Protein AF-A0A8T4UFX1-F1 (afdb_monomer_lite)

pLDDT: mean 74.27, std 24.92, range [28.83, 98.31]

Radius of gyration: 26.61 Å; chains: 1; bounding box: 73×37×103 Å

Structure (mmCIF, N/CA/C/O backbone):
data_AF-A0A8T4UFX1-F1
#
_entry.id   AF-A0A8T4UFX1-F1
#
loop_
_atom_site.group_PDB
_atom_site.id
_atom_site.type_symbol
_atom_site.label_atom_id
_atom_site.label_alt_id
_atom_site.label_comp_id
_atom_site.label_asym_id
_atom_site.label_entity_id
_atom_site.label_seq_id
_atom_site.pdbx_PDB_ins_code
_atom_site.Cartn_x
_atom_site.Cartn_y
_atom_site.Cartn_z
_atom_site.occupancy
_atom_site.B_iso_or_equiv
_atom_site.auth_seq_id
_atom_site.auth_comp_id
_atom_site.auth_asym_id
_atom_site.auth_atom_id
_atom_site.pdbx_PDB_model_num
ATOM 1 N N . MET A 1 1 ? -5.869 4.532 -73.710 1.00 35.03 1 MET A N 1
ATOM 2 C CA . MET A 1 1 ? -5.449 3.182 -73.303 1.00 35.03 1 MET A CA 1
ATOM 3 C C . MET A 1 1 ? -4.676 3.376 -72.022 1.00 35.03 1 MET A C 1
ATOM 5 O O . MET A 1 1 ? -3.733 4.151 -72.075 1.00 35.03 1 MET A O 1
ATOM 9 N N . GLU A 1 2 ? -4.980 2.861 -70.848 1.00 35.78 2 GLU A N 1
ATOM 10 C CA . GLU A 1 2 ? -5.934 1.935 -70.196 1.00 35.78 2 GLU A CA 1
ATOM 11 C C . GLU A 1 2 ? -5.493 2.073 -68.708 1.00 35.78 2 GLU A C 1
ATOM 13 O O . GLU A 1 2 ? -4.336 2.413 -68.459 1.00 35.78 2 GLU A O 1
ATOM 18 N N . ASP A 1 3 ? -6.218 1.837 -67.630 1.00 36.66 3 ASP A N 1
ATOM 19 C CA . ASP A 1 3 ? -7.617 1.648 -67.280 1.00 36.66 3 ASP A CA 1
ATOM 20 C C . ASP A 1 3 ? -7.651 1.752 -65.738 1.00 36.66 3 ASP A C 1
ATOM 22 O O . ASP A 1 3 ? -6.622 1.664 -65.058 1.00 36.66 3 ASP A O 1
ATOM 26 N N . ASP A 1 4 ? -8.853 1.945 -65.210 1.00 41.62 4 ASP A N 1
ATOM 27 C CA . ASP A 1 4 ? -9.254 1.831 -63.810 1.00 41.62 4 ASP A CA 1
ATOM 28 C C . ASP A 1 4 ? -8.794 0.537 -63.101 1.00 41.62 4 ASP A C 1
ATOM 30 O O . ASP A 1 4 ? -8.635 -0.513 -63.721 1.00 41.62 4 ASP A O 1
ATOM 34 N N . HIS A 1 5 ? -8.676 0.577 -61.765 1.00 37.50 5 HIS A N 1
ATOM 35 C CA . HIS A 1 5 ? -9.628 -0.101 -60.863 1.00 37.50 5 HIS A CA 1
ATOM 36 C C . HIS A 1 5 ? -9.163 -0.153 -59.395 1.00 37.50 5 HIS A C 1
ATOM 38 O O . HIS A 1 5 ? -8.081 -0.630 -59.053 1.00 37.50 5 HIS A O 1
ATOM 44 N N . GLU A 1 6 ? -10.081 0.254 -58.514 1.00 40.59 6 GLU A N 1
ATOM 45 C CA . GLU A 1 6 ? -10.192 -0.186 -57.122 1.00 40.59 6 GLU A CA 1
ATOM 46 C C . GLU A 1 6 ? -10.020 -1.705 -56.973 1.00 40.59 6 GLU A C 1
ATOM 48 O O . GLU A 1 6 ? -10.532 -2.473 -57.791 1.00 40.59 6 GLU A O 1
ATOM 53 N N . LYS A 1 7 ? -9.475 -2.151 -55.832 1.00 38.91 7 LYS A N 1
ATOM 54 C CA . LYS A 1 7 ? -10.051 -3.307 -55.130 1.00 38.91 7 LYS A CA 1
ATOM 55 C C . LYS A 1 7 ? -9.683 -3.360 -53.651 1.00 38.91 7 LYS A C 1
ATOM 57 O O . LYS A 1 7 ? -8.540 -3.571 -53.258 1.00 38.91 7 LYS A O 1
ATOM 62 N N . HIS A 1 8 ? -10.736 -3.224 -52.853 1.00 36.28 8 HIS A N 1
ATOM 63 C CA . HIS A 1 8 ? -10.890 -3.809 -51.532 1.00 36.28 8 HIS A CA 1
ATOM 64 C C . HIS A 1 8 ? -10.426 -5.271 -51.474 1.00 36.28 8 HIS A C 1
ATOM 66 O O . HIS A 1 8 ? -10.745 -6.072 -52.349 1.00 36.28 8 HIS A O 1
ATOM 72 N N . GLY A 1 9 ? -9.815 -5.638 -50.353 1.00 30.45 9 GLY A N 1
ATOM 73 C CA . GLY A 1 9 ? -9.776 -7.011 -49.864 1.00 30.45 9 GLY A CA 1
ATOM 74 C C . GLY A 1 9 ? -9.080 -7.056 -48.507 1.00 30.45 9 GLY A C 1
ATOM 75 O O . GLY A 1 9 ? -8.120 -6.338 -48.276 1.00 30.45 9 GLY A O 1
ATOM 76 N N . GLU A 1 10 ? -9.460 -7.850 -47.525 1.00 31.64 10 GLU A N 1
ATOM 77 C CA . GLU A 1 10 ? -10.710 -8.506 -47.178 1.00 31.64 10 GLU A CA 1
ATOM 78 C C . GLU A 1 10 ? -10.457 -9.001 -45.746 1.00 31.64 10 GLU A C 1
ATOM 80 O O . GLU A 1 10 ? -9.336 -9.366 -45.377 1.00 31.64 10 GLU A O 1
ATOM 85 N N . ARG A 1 11 ? -11.480 -8.965 -44.897 1.00 36.38 11 ARG A N 1
ATOM 86 C CA . ARG A 1 11 ? -11.382 -9.369 -43.494 1.00 36.38 11 ARG A CA 1
ATOM 87 C C . ARG A 1 11 ? -11.043 -10.856 -43.401 1.00 36.38 11 ARG A C 1
ATOM 89 O O . ARG A 1 11 ? -11.911 -11.690 -43.636 1.00 36.38 11 ARG A O 1
ATOM 96 N N . ARG A 1 12 ? -9.849 -11.203 -42.920 1.00 33.66 12 ARG A N 1
ATOM 97 C CA . ARG A 1 12 ? -9.632 -12.531 -42.330 1.00 33.66 12 ARG A CA 1
ATOM 98 C C . ARG A 1 12 ? -10.068 -12.499 -40.870 1.00 33.66 12 ARG A C 1
ATOM 100 O O . ARG A 1 12 ? -9.318 -12.122 -39.978 1.00 33.66 12 ARG A O 1
ATOM 107 N N . ARG A 1 13 ? -11.333 -12.867 -40.649 1.00 32.06 13 ARG A N 1
ATOM 108 C CA . ARG A 1 13 ? -11.838 -13.297 -39.342 1.00 32.06 13 ARG A CA 1
ATOM 109 C C . ARG A 1 13 ? -11.174 -14.631 -39.013 1.00 32.06 13 ARG A C 1
ATOM 111 O O . ARG A 1 13 ? -11.414 -15.604 -39.719 1.00 32.06 13 ARG A O 1
ATOM 118 N N . ILE A 1 14 ? -10.366 -14.669 -37.961 1.00 34.88 14 ILE A N 1
ATOM 119 C CA . ILE A 1 14 ? -9.957 -15.923 -37.325 1.00 34.88 14 ILE A CA 1
ATOM 120 C C . ILE A 1 14 ? -11.098 -16.300 -36.366 1.00 34.88 14 ILE A C 1
ATOM 122 O O . ILE A 1 14 ? -11.420 -15.497 -35.486 1.00 34.88 14 ILE A O 1
ATOM 126 N N . PRO A 1 15 ? -11.786 -17.439 -36.561 1.00 30.00 15 PRO A N 1
ATOM 127 C CA . PRO A 1 15 ? -12.836 -17.884 -35.664 1.00 30.00 15 PRO A CA 1
ATOM 128 C C . PRO A 1 15 ? -12.247 -18.779 -34.572 1.00 30.00 15 PRO A C 1
ATOM 130 O O . PRO A 1 15 ? -11.512 -19.717 -34.864 1.00 30.00 15 PRO A O 1
ATOM 133 N N . GLY A 1 16 ? -12.653 -18.526 -33.331 1.00 34.91 16 GLY A N 1
ATOM 134 C CA . GLY A 1 16 ? -12.471 -19.468 -32.235 1.00 34.91 16 GLY A CA 1
ATOM 135 C C . GLY A 1 16 ? -11.337 -19.105 -31.294 1.00 34.91 16 GLY A C 1
ATOM 136 O O . GLY A 1 16 ? -10.261 -19.668 -31.373 1.00 34.91 16 GLY A O 1
ATOM 137 N N . GLU A 1 17 ? -11.640 -18.247 -30.330 1.00 30.89 17 GLU A N 1
ATOM 138 C CA . GLU A 1 17 ? -11.288 -18.546 -28.948 1.00 30.89 17 GLU A CA 1
ATOM 139 C C . GLU A 1 17 ? -12.378 -17.940 -28.073 1.00 30.89 17 GLU A C 1
ATOM 141 O O . GLU A 1 17 ? -12.716 -16.755 -28.163 1.00 30.89 17 GLU A O 1
ATOM 146 N N . ALA A 1 18 ? -13.043 -18.820 -27.331 1.00 31.92 18 ALA A N 1
ATOM 147 C CA . ALA A 1 18 ? -14.101 -18.467 -26.416 1.00 31.92 18 ALA A CA 1
ATOM 148 C C . ALA A 1 18 ? -13.558 -17.407 -25.457 1.00 31.92 18 ALA A C 1
ATOM 150 O O . ALA A 1 18 ? -12.649 -17.672 -24.675 1.00 31.92 18 ALA A O 1
ATOM 151 N N . ARG A 1 19 ? -14.115 -16.193 -25.530 1.00 31.28 19 ARG A N 1
ATOM 152 C CA . ARG A 1 19 ? -13.905 -15.170 -24.510 1.00 31.28 19 ARG A CA 1
ATOM 153 C C . ARG A 1 19 ? -14.444 -15.733 -23.203 1.00 31.28 19 ARG A C 1
ATOM 155 O O . ARG A 1 19 ? -15.637 -15.621 -22.925 1.00 31.28 19 ARG A O 1
ATOM 162 N N . ALA A 1 20 ? -13.564 -16.336 -22.410 1.00 30.89 20 ALA A N 1
ATOM 163 C CA . ALA A 1 20 ? -13.756 -16.408 -20.981 1.00 30.89 20 ALA A CA 1
ATOM 164 C C . ALA A 1 20 ? -14.002 -14.964 -20.539 1.00 30.89 20 ALA A C 1
ATOM 166 O O . ALA A 1 20 ? -13.132 -14.100 -20.665 1.00 30.89 20 ALA A O 1
ATOM 167 N N . ALA A 1 21 ? -15.235 -14.677 -20.133 1.00 28.83 21 ALA A N 1
ATOM 168 C CA . ALA A 1 21 ? -15.590 -13.424 -19.501 1.00 28.83 21 ALA A CA 1
ATOM 169 C C . ALA A 1 21 ? -14.918 -13.407 -18.123 1.00 28.83 21 ALA A C 1
ATOM 171 O O . ALA A 1 21 ? -15.564 -13.616 -17.100 1.00 28.83 21 ALA A O 1
ATOM 172 N N . SER A 1 22 ? -13.597 -13.215 -18.110 1.00 33.53 22 SER A N 1
ATOM 173 C CA . SER A 1 22 ? -12.888 -12.811 -16.911 1.00 33.53 22 SER A CA 1
ATOM 174 C C . SER A 1 22 ? -13.441 -11.437 -16.571 1.00 33.53 22 SER A C 1
ATOM 176 O O . SER A 1 22 ? -13.345 -10.502 -17.375 1.00 33.53 22 SER A O 1
ATOM 178 N N . ARG A 1 23 ? -14.145 -11.348 -15.441 1.00 32.03 23 ARG A N 1
ATOM 179 C CA . ARG A 1 23 ? -14.575 -10.077 -14.865 1.00 32.03 23 ARG A CA 1
ATOM 180 C C . ARG A 1 23 ? -13.294 -9.301 -14.577 1.00 32.03 23 ARG A C 1
ATOM 182 O O . ARG A 1 23 ? -12.670 -9.513 -13.550 1.00 32.03 23 ARG A O 1
ATOM 189 N N . ARG A 1 24 ? -12.871 -8.480 -15.540 1.00 34.69 24 ARG A N 1
ATOM 190 C CA . ARG A 1 24 ? -11.736 -7.570 -15.409 1.00 34.69 24 ARG A CA 1
ATOM 191 C C . ARG A 1 24 ? -12.054 -6.632 -14.253 1.00 34.69 24 ARG A C 1
ATOM 193 O O . ARG A 1 24 ? -12.901 -5.754 -14.401 1.00 34.69 24 ARG A O 1
ATOM 200 N N . VAL A 1 25 ? -11.425 -6.870 -13.112 1.00 40.25 25 VAL A N 1
ATOM 201 C CA . VAL A 1 25 ? -11.280 -5.853 -12.078 1.00 40.25 25 VAL A CA 1
ATOM 202 C C . VAL A 1 25 ? -10.273 -4.867 -12.659 1.00 40.25 25 VAL A C 1
ATOM 204 O O . VAL A 1 25 ? -9.137 -5.228 -12.951 1.00 40.25 25 VAL A O 1
ATOM 207 N N . ASP A 1 26 ? -10.742 -3.670 -12.997 1.00 42.41 26 ASP A N 1
ATOM 208 C CA . ASP A 1 26 ? -9.897 -2.614 -13.547 1.00 42.41 26 ASP A CA 1
ATOM 209 C C . ASP A 1 26 ? -9.044 -2.072 -12.395 1.00 42.41 26 ASP A C 1
ATOM 211 O O . ASP A 1 26 ? -9.604 -1.549 -11.432 1.00 42.41 26 ASP A O 1
ATOM 215 N N . ALA A 1 27 ? -7.713 -2.189 -12.473 1.00 41.03 27 ALA A N 1
ATOM 216 C CA . ALA A 1 27 ? -6.798 -1.676 -11.449 1.00 41.03 27 ALA A CA 1
ATOM 217 C C . ALA A 1 27 ? -7.026 -0.172 -11.167 1.00 41.03 27 ALA A C 1
ATOM 219 O O . ALA A 1 27 ? -6.760 0.338 -10.078 1.00 41.03 27 ALA A O 1
ATOM 220 N N . ARG A 1 28 ? -7.613 0.546 -12.134 1.00 42.78 28 ARG A N 1
ATOM 221 C CA . ARG A 1 28 ? -8.007 1.955 -12.014 1.00 42.78 28 ARG A CA 1
ATOM 222 C C . ARG A 1 28 ? -9.194 2.187 -11.077 1.00 42.78 28 ARG A C 1
ATOM 224 O O . ARG A 1 28 ? -9.425 3.339 -10.707 1.00 42.78 28 ARG A O 1
ATOM 231 N N . GLN A 1 29 ? -9.959 1.155 -10.707 1.00 44.25 29 GLN A N 1
ATOM 232 C CA . GLN A 1 29 ? -10.998 1.264 -9.675 1.00 44.25 29 GLN A CA 1
ATOM 233 C C . GLN A 1 29 ? -10.378 1.499 -8.296 1.00 44.25 29 GLN A C 1
ATOM 235 O O . GLN A 1 29 ? -10.833 2.412 -7.615 1.00 44.25 29 GLN A O 1
ATOM 240 N N . PHE A 1 30 ? -9.263 0.834 -7.977 1.00 43.12 30 PHE A N 1
ATOM 241 C CA . PHE A 1 30 ? -8.525 1.051 -6.723 1.00 43.12 30 PHE A CA 1
ATOM 242 C C . PHE A 1 30 ? -7.918 2.466 -6.618 1.00 43.12 30 PHE A C 1
ATOM 244 O O . PHE A 1 30 ? -7.655 2.980 -5.537 1.00 43.12 30 PHE A O 1
ATOM 251 N N . SER A 1 31 ? -7.723 3.148 -7.756 1.00 41.69 31 SER A N 1
ATOM 252 C CA . SER A 1 31 ? -7.257 4.545 -7.816 1.00 41.69 31 SER A CA 1
ATOM 253 C C . SER A 1 31 ? -8.403 5.573 -7.758 1.00 41.69 31 SER A C 1
ATOM 255 O O . SER A 1 31 ? -8.168 6.767 -7.558 1.00 41.69 31 SER A O 1
ATOM 257 N N . ARG A 1 32 ? -9.664 5.147 -7.911 1.00 39.75 32 ARG A N 1
ATOM 258 C CA . ARG A 1 32 ? -10.837 6.031 -7.899 1.00 39.75 32 ARG A CA 1
ATOM 259 C C . ARG A 1 32 ? -11.655 5.818 -6.639 1.00 39.75 32 ARG A C 1
ATOM 261 O O . ARG A 1 32 ? -12.760 5.285 -6.680 1.00 39.75 32 ARG A O 1
ATOM 268 N N . ALA A 1 33 ? -11.151 6.353 -5.536 1.00 40.00 33 ALA A N 1
ATOM 269 C CA . ALA A 1 33 ? -11.972 6.545 -4.355 1.00 40.00 33 ALA A CA 1
ATOM 270 C C . ALA A 1 33 ? -13.289 7.274 -4.725 1.00 40.00 33 ALA A C 1
ATOM 272 O O . ALA A 1 33 ? -13.249 8.327 -5.378 1.00 40.00 33 ALA A O 1
ATOM 273 N N . PRO A 1 34 ? -14.461 6.737 -4.349 1.00 37.88 34 PRO A N 1
ATOM 274 C CA . PRO A 1 34 ? -15.740 7.321 -4.720 1.00 37.88 34 PRO A CA 1
ATOM 275 C C . PRO A 1 34 ? -15.935 8.680 -4.036 1.00 37.88 34 PRO A C 1
ATOM 277 O O . PRO A 1 34 ? -16.062 8.781 -2.815 1.00 37.88 34 PRO A O 1
ATOM 280 N N . THR A 1 35 ? -16.025 9.745 -4.831 1.00 39.28 35 THR A N 1
ATOM 281 C CA . THR A 1 35 ? -16.444 11.072 -4.371 1.00 39.28 35 THR A CA 1
ATOM 282 C C . THR A 1 35 ? -17.933 11.050 -4.032 1.00 39.28 35 THR A C 1
ATOM 284 O O . THR A 1 35 ? -18.801 11.209 -4.888 1.00 39.28 35 THR A O 1
ATOM 287 N N . TYR A 1 36 ? -18.252 10.834 -2.756 1.00 38.44 36 TYR A N 1
ATOM 288 C CA . TYR A 1 36 ? -19.629 10.901 -2.277 1.00 38.44 36 TYR A CA 1
ATOM 289 C C . TYR A 1 36 ? -20.034 12.366 -2.058 1.00 38.44 36 TYR A C 1
ATOM 291 O O . TYR A 1 36 ? -19.612 13.002 -1.094 1.00 38.44 36 TYR A O 1
ATOM 299 N N . ALA A 1 37 ? -20.852 12.911 -2.959 1.00 33.59 37 ALA A N 1
ATOM 300 C CA . ALA A 1 37 ? -21.547 14.174 -2.728 1.00 33.59 37 ALA A CA 1
ATOM 301 C C . ALA A 1 37 ? -22.721 13.933 -1.754 1.00 33.59 37 ALA A C 1
ATOM 303 O O . ALA A 1 37 ? -23.504 13.003 -1.978 1.00 33.59 37 ALA A O 1
ATOM 304 N N . PRO A 1 38 ? -22.876 14.724 -0.677 1.00 37.31 38 PRO A N 1
ATOM 305 C CA . PRO A 1 38 ? -24.013 14.580 0.222 1.00 37.31 38 PRO A CA 1
ATOM 306 C C . PRO A 1 38 ? -25.304 14.949 -0.520 1.00 37.31 38 PRO A C 1
ATOM 308 O O . PRO A 1 38 ? -25.443 16.056 -1.034 1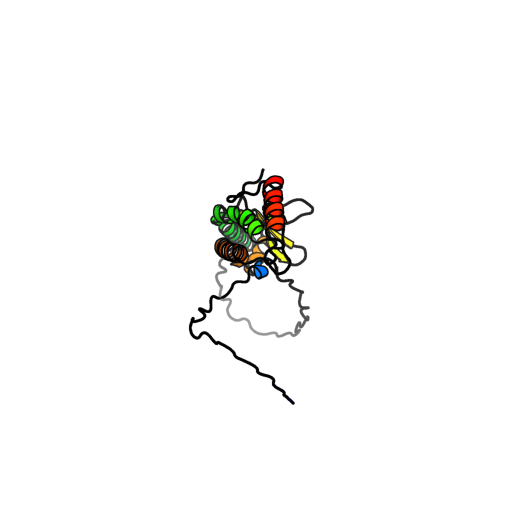.00 37.31 38 PRO A O 1
ATOM 311 N N . ARG A 1 39 ? -26.254 14.009 -0.593 1.00 37.59 39 ARG A N 1
ATOM 312 C CA . ARG A 1 39 ? -27.630 14.318 -0.996 1.00 37.59 39 ARG A CA 1
ATOM 313 C C . ARG A 1 39 ? -28.294 15.081 0.146 1.00 37.59 39 ARG A C 1
ATOM 315 O O . ARG A 1 39 ? -28.344 14.571 1.264 1.00 37.59 39 ARG A O 1
ATOM 322 N N . GLU A 1 40 ? -28.786 16.280 -0.149 1.00 36.84 40 GLU A N 1
ATOM 323 C CA . GLU A 1 40 ? -29.646 17.057 0.743 1.00 36.84 40 GLU A CA 1
ATOM 324 C C . GLU A 1 40 ? -30.842 16.197 1.166 1.00 36.84 40 GLU A C 1
ATOM 326 O O . GLU A 1 40 ? -31.607 15.706 0.332 1.00 36.84 40 GLU A O 1
ATOM 331 N N . VAL A 1 41 ? -30.970 15.966 2.470 1.00 40.41 41 VAL A N 1
ATOM 332 C CA . VAL A 1 41 ? -32.137 15.301 3.046 1.00 40.41 41 VAL A CA 1
ATOM 333 C C . VAL A 1 41 ? -33.179 16.387 3.272 1.00 40.41 41 VAL A C 1
ATOM 335 O O . VAL A 1 41 ? -32.978 17.276 4.096 1.00 40.41 41 VAL A O 1
ATOM 338 N N . ALA A 1 42 ? -34.267 16.339 2.506 1.00 37.94 42 ALA A N 1
ATOM 339 C CA . ALA A 1 42 ? -35.431 17.176 2.748 1.00 37.94 42 ALA A CA 1
ATOM 340 C C . ALA A 1 42 ? -36.049 16.803 4.107 1.00 37.94 42 ALA A C 1
ATOM 342 O O . ALA A 1 42 ? -36.365 15.639 4.356 1.00 37.94 42 ALA A O 1
ATOM 343 N N . ASP A 1 43 ? -36.177 17.802 4.978 1.00 41.25 43 ASP A N 1
ATOM 344 C CA . ASP A 1 43 ? -36.895 17.734 6.249 1.00 41.25 43 ASP A CA 1
ATOM 345 C C . ASP A 1 43 ? -38.396 17.627 5.960 1.00 41.25 43 ASP A C 1
ATOM 347 O O . ASP A 1 43 ? -39.047 18.614 5.617 1.00 41.25 43 ASP A O 1
ATOM 351 N N . ASP A 1 44 ? -38.931 16.411 6.047 1.00 41.97 44 ASP A N 1
ATOM 352 C CA . ASP A 1 44 ? -40.370 16.159 6.017 1.00 41.97 44 ASP A CA 1
ATOM 353 C C . ASP A 1 44 ? -40.783 15.514 7.342 1.00 41.97 44 ASP A C 1
ATOM 355 O O . ASP A 1 44 ? -40.935 14.300 7.479 1.00 41.97 44 ASP A O 1
ATOM 359 N N . SER A 1 45 ? -40.870 16.356 8.371 1.00 36.06 45 SER A N 1
ATOM 360 C CA . SER A 1 45 ? -41.376 15.992 9.691 1.00 36.06 45 SER A CA 1
ATOM 361 C C . SER A 1 45 ? -42.910 16.103 9.724 1.00 36.06 45 SER A C 1
ATOM 363 O O . SER A 1 45 ? -43.432 17.224 9.757 1.00 36.06 45 SER A O 1
ATOM 365 N N . PRO A 1 46 ? -43.687 15.004 9.813 1.00 40.59 46 PRO A N 1
ATOM 366 C CA . PRO A 1 46 ? -45.120 15.118 10.035 1.00 40.59 46 PRO A CA 1
ATOM 367 C C . PRO A 1 46 ? -45.410 15.352 11.523 1.00 40.59 46 PRO A C 1
ATOM 369 O O . PRO A 1 46 ? -45.213 14.489 12.378 1.00 40.59 46 PRO A O 1
ATOM 372 N N . ARG A 1 47 ? -45.951 16.532 11.839 1.00 47.25 47 ARG A N 1
ATOM 373 C CA . ARG A 1 47 ? -46.698 16.766 13.083 1.00 47.25 47 ARG A CA 1
ATOM 374 C C . ARG A 1 47 ? -48.069 16.098 12.974 1.00 47.25 47 ARG A C 1
ATOM 376 O O . ARG A 1 47 ? -48.805 16.439 12.048 1.00 47.25 47 ARG A O 1
ATOM 383 N N . ARG A 1 48 ? -48.458 15.276 13.959 1.00 39.12 48 ARG A N 1
ATOM 384 C CA . ARG A 1 48 ? -49.803 15.311 14.578 1.00 39.12 48 ARG A CA 1
ATOM 385 C C . ARG A 1 48 ? -49.979 14.333 15.740 1.00 39.12 48 ARG A C 1
ATOM 387 O O . ARG A 1 48 ? -49.451 13.229 15.756 1.00 39.12 48 ARG A O 1
ATOM 394 N N . ASP A 1 49 ? -50.780 14.819 16.677 1.00 44.12 49 ASP A N 1
ATOM 395 C CA . ASP A 1 49 ? -51.235 14.244 17.935 1.00 44.12 49 ASP A CA 1
ATOM 396 C C . ASP A 1 49 ? -52.156 13.024 17.768 1.00 44.12 49 ASP A C 1
ATOM 398 O O . ASP A 1 49 ? -53.009 13.009 16.881 1.00 44.12 49 ASP A O 1
ATOM 402 N N . ALA A 1 50 ? -52.096 12.074 18.710 1.00 36.81 50 ALA A N 1
ATOM 403 C CA . ALA A 1 50 ? -53.239 11.225 19.059 1.00 36.81 50 ALA A CA 1
ATOM 404 C C . ALA A 1 50 ? -53.113 10.647 20.483 1.00 36.81 50 ALA A C 1
ATOM 406 O O . ALA A 1 50 ? -52.171 9.932 20.815 1.00 36.81 50 ALA A O 1
ATOM 407 N N . LYS A 1 51 ? -54.111 10.955 21.321 1.00 41.69 51 LYS A N 1
ATOM 408 C CA . LYS A 1 51 ? -54.420 10.292 22.598 1.00 41.69 51 LYS A CA 1
ATOM 409 C C . LYS A 1 51 ? -54.953 8.872 22.344 1.00 41.69 51 LYS A C 1
ATOM 411 O O . LYS A 1 51 ? -55.823 8.728 21.491 1.00 41.69 51 LYS A O 1
ATOM 416 N N . GLY A 1 52 ? -54.597 7.889 23.182 1.00 32.53 52 GLY A N 1
ATOM 417 C CA . GLY A 1 52 ? -55.450 6.706 23.392 1.00 32.53 52 GLY A CA 1
ATOM 418 C C . GLY A 1 52 ? -54.784 5.403 23.865 1.00 32.53 52 GLY A C 1
ATOM 419 O O . GLY A 1 52 ? -54.086 4.763 23.095 1.00 32.53 52 GLY A O 1
ATOM 420 N N . ALA A 1 53 ? -55.179 4.984 25.076 1.00 34.53 53 ALA A N 1
ATOM 421 C CA . ALA A 1 53 ? -55.214 3.629 25.663 1.00 34.53 53 ALA A CA 1
ATOM 422 C C . ALA A 1 53 ? -53.944 3.022 26.329 1.00 34.53 53 ALA A C 1
ATOM 424 O O . ALA A 1 53 ? -52.898 2.910 25.695 1.00 34.53 53 ALA A O 1
ATOM 425 N N . PRO A 1 54 ? -54.049 2.554 27.600 1.00 48.59 54 PRO A N 1
ATOM 426 C CA . PRO A 1 54 ? -53.013 1.790 28.284 1.00 48.59 54 PRO A CA 1
ATOM 427 C C . PRO A 1 54 ? -53.235 0.291 28.040 1.00 48.59 54 PRO A C 1
ATOM 429 O O . PRO A 1 54 ? -54.251 -0.273 28.441 1.00 48.59 54 PRO A O 1
ATOM 432 N N . GLY A 1 55 ? -52.287 -0.365 27.382 1.00 36.38 55 GLY A N 1
ATOM 433 C CA . GLY A 1 55 ? -52.342 -1.799 27.132 1.00 36.38 55 GLY A CA 1
ATOM 434 C C . GLY A 1 55 ? -50.949 -2.394 27.187 1.00 36.38 55 GLY A C 1
ATOM 435 O O . GLY A 1 55 ? -50.129 -2.108 26.325 1.00 36.38 55 GLY A O 1
ATOM 436 N N . SER A 1 56 ? -50.723 -3.220 28.208 1.00 38.84 56 SER A N 1
ATOM 437 C CA . SER A 1 56 ? -49.686 -4.254 28.249 1.00 38.84 56 SER A CA 1
ATOM 438 C C . SER A 1 56 ? -48.244 -3.751 28.156 1.00 38.84 56 SER A C 1
ATOM 440 O O . SER A 1 56 ? -47.616 -3.765 27.102 1.00 38.84 56 SER A O 1
ATOM 442 N N . ALA A 1 57 ? -47.673 -3.393 29.309 1.00 41.12 57 ALA A N 1
ATOM 443 C CA . ALA A 1 57 ? -46.227 -3.396 29.480 1.00 41.12 57 ALA A CA 1
ATOM 444 C C . ALA A 1 57 ? -45.723 -4.849 29.397 1.00 41.12 57 ALA A C 1
ATOM 446 O O . ALA A 1 57 ? -45.493 -5.502 30.415 1.00 41.12 57 ALA A O 1
ATOM 447 N N . GLU A 1 58 ? -45.570 -5.370 28.178 1.00 43.28 58 GLU A N 1
ATOM 448 C CA . GLU A 1 58 ? -44.608 -6.434 27.937 1.00 43.28 58 GLU A CA 1
ATOM 449 C C . GLU A 1 58 ? -43.255 -5.882 28.371 1.00 43.28 58 GLU A C 1
ATOM 451 O O . GLU A 1 58 ? -42.685 -4.975 27.759 1.00 43.28 58 GLU A O 1
ATOM 456 N N . VAL A 1 59 ? -42.760 -6.403 29.490 1.00 46.38 59 VAL A N 1
ATOM 457 C CA . VAL A 1 59 ? -41.373 -6.250 29.900 1.00 46.38 59 VAL A CA 1
ATOM 458 C C . VAL A 1 59 ? -40.550 -6.998 28.856 1.00 46.38 59 VAL A C 1
ATOM 460 O O . VAL A 1 59 ? -40.158 -8.147 29.046 1.00 46.38 59 VAL A O 1
ATOM 463 N N . LEU A 1 60 ? -40.313 -6.345 27.716 1.00 47.09 60 LEU A N 1
ATOM 464 C CA . LEU A 1 60 ? -39.209 -6.669 26.835 1.00 47.09 60 LEU A CA 1
ATOM 465 C C . LEU A 1 60 ? -37.982 -6.579 27.727 1.00 47.09 60 LEU A C 1
ATOM 467 O O . LEU A 1 60 ? -37.552 -5.486 28.100 1.00 47.09 60 LEU A O 1
ATOM 471 N N . SER A 1 61 ? -37.485 -7.746 28.138 1.00 51.25 61 SER A N 1
ATOM 472 C CA . SER A 1 61 ? -36.183 -7.900 28.759 1.00 51.25 61 SER A CA 1
ATOM 473 C C . SER A 1 61 ? -35.204 -7.148 27.868 1.00 51.25 61 SER A C 1
ATOM 475 O O . SER A 1 61 ? -34.830 -7.623 26.793 1.00 51.25 61 SER A O 1
ATOM 477 N N . ARG A 1 62 ? -34.877 -5.912 28.263 1.00 53.72 62 ARG A N 1
ATOM 478 C CA . ARG A 1 62 ? -33.858 -5.102 27.615 1.00 53.72 62 ARG A CA 1
ATOM 479 C C . ARG A 1 62 ? -32.568 -5.844 27.894 1.00 53.72 62 ARG A C 1
ATOM 481 O O . ARG A 1 62 ? -31.911 -5.591 28.900 1.00 53.72 62 ARG A O 1
ATOM 488 N N . ARG A 1 63 ? -32.230 -6.802 27.026 1.00 57.41 63 ARG A N 1
ATOM 489 C CA . ARG A 1 63 ? -30.854 -7.262 26.912 1.00 57.41 63 ARG A CA 1
ATOM 490 C C . ARG A 1 63 ? -30.029 -5.982 26.829 1.00 57.41 63 ARG A C 1
ATOM 492 O O . ARG A 1 63 ? -30.374 -5.135 25.999 1.00 57.41 63 ARG A O 1
ATOM 499 N N . PRO A 1 64 ? -29.044 -5.778 27.715 1.00 54.91 64 PRO A N 1
ATOM 500 C CA . PRO A 1 64 ? -28.195 -4.611 27.605 1.00 54.91 64 PRO A CA 1
ATOM 501 C C . PRO A 1 64 ? -27.613 -4.642 26.196 1.00 54.91 64 PRO A C 1
ATOM 503 O O . PRO A 1 64 ? -26.894 -5.573 25.833 1.00 54.91 64 PRO A O 1
ATOM 506 N N . MET A 1 65 ? -28.024 -3.676 25.372 1.00 57.34 65 MET A N 1
ATOM 507 C CA . MET A 1 65 ? -27.399 -3.452 24.080 1.00 57.34 65 MET A CA 1
ATOM 508 C C . MET A 1 65 ? -25.915 -3.246 24.386 1.00 57.34 65 MET A C 1
ATOM 510 O O . MET A 1 65 ? -25.606 -2.436 25.269 1.00 57.34 65 MET A O 1
ATOM 514 N N . PRO A 1 66 ? -25.000 -3.991 23.742 1.00 63.97 66 PRO A N 1
ATOM 515 C CA . PRO A 1 66 ? -23.582 -3.749 23.945 1.00 63.97 66 PRO A CA 1
ATOM 516 C C . PRO A 1 66 ? -23.320 -2.273 23.649 1.00 63.97 66 PRO A C 1
ATOM 518 O O . PRO A 1 66 ? -23.916 -1.743 22.705 1.00 63.97 66 PRO A O 1
ATOM 521 N N . SER A 1 67 ? -22.478 -1.608 24.449 1.00 73.31 67 SER A N 1
ATOM 522 C CA . SER A 1 67 ? -22.194 -0.190 24.225 1.00 73.31 67 SER A CA 1
ATOM 523 C C . SER A 1 67 ? -21.775 0.012 22.770 1.00 73.31 67 SER A C 1
ATOM 525 O O . SER A 1 67 ? -20.977 -0.762 22.232 1.00 73.31 67 SER A O 1
ATOM 527 N N . LEU A 1 68 ? -22.368 1.013 22.117 1.00 78.88 68 LEU A N 1
ATOM 528 C CA . LEU A 1 68 ? -22.104 1.313 20.710 1.00 78.88 68 LEU A CA 1
ATOM 529 C C . LEU A 1 68 ? -20.591 1.466 20.481 1.00 78.88 68 LEU A C 1
ATOM 531 O O . LEU A 1 68 ? -20.038 0.881 19.555 1.00 78.88 68 LEU A O 1
ATOM 535 N N . ASP A 1 69 ? -19.917 2.128 21.422 1.00 81.12 69 ASP A N 1
ATOM 536 C CA . ASP A 1 69 ? -18.469 2.340 21.434 1.00 81.12 69 ASP A CA 1
ATOM 537 C C . ASP A 1 69 ? -17.674 1.027 21.460 1.00 81.12 69 ASP A C 1
ATOM 539 O O . ASP A 1 69 ? -16.662 0.887 20.773 1.00 81.12 69 ASP A O 1
ATOM 543 N N . GLY A 1 70 ? -18.138 0.029 22.222 1.00 85.94 70 GLY A N 1
ATOM 544 C CA . GLY A 1 70 ? -17.494 -1.282 22.295 1.00 85.94 70 GLY A CA 1
ATOM 545 C C . GLY A 1 70 ? -17.601 -2.058 20.983 1.00 85.94 70 GLY A C 1
ATOM 546 O O . GLY A 1 70 ? -16.645 -2.715 20.572 1.00 85.94 70 GLY A O 1
ATOM 547 N N . GLN A 1 71 ? -18.743 -1.954 20.299 1.00 87.69 71 GLN A N 1
ATOM 548 C CA . GLN A 1 71 ? -18.954 -2.595 18.997 1.00 87.69 71 GLN A CA 1
ATOM 549 C C . GLN A 1 71 ? -18.152 -1.904 17.889 1.00 87.69 71 GLN A C 1
ATOM 551 O O . GLN A 1 71 ? -17.511 -2.587 17.094 1.00 87.69 71 GLN A O 1
ATOM 556 N N . VAL A 1 72 ? -18.134 -0.566 17.882 1.00 90.56 72 VAL A N 1
ATOM 557 C CA . VAL A 1 72 ? -17.336 0.255 16.956 1.00 90.56 72 VAL A CA 1
ATOM 558 C C . VAL A 1 72 ? -15.861 -0.112 17.053 1.00 90.56 72 VAL A C 1
ATOM 560 O O . VAL A 1 72 ? -15.241 -0.447 16.045 1.00 90.56 72 VAL A O 1
ATOM 563 N N . LYS A 1 73 ? -15.318 -0.137 18.273 1.00 93.19 73 LYS A N 1
ATOM 564 C CA . LYS A 1 73 ? -13.913 -0.475 18.505 1.00 93.19 73 LYS A CA 1
ATOM 565 C C . LYS A 1 73 ? -13.581 -1.906 18.085 1.00 93.19 73 LYS A C 1
ATOM 567 O O . LYS A 1 73 ? -12.526 -2.146 17.504 1.00 93.19 73 LYS A O 1
ATOM 572 N N . LYS A 1 74 ? -14.479 -2.860 18.360 1.00 95.00 74 LYS A N 1
ATOM 573 C CA . LYS A 1 74 ? -14.310 -4.263 17.952 1.00 95.00 74 LYS A CA 1
ATOM 574 C C . LYS A 1 74 ? -14.247 -4.394 16.432 1.00 95.00 74 LYS A C 1
ATOM 576 O O . LYS A 1 74 ? -13.305 -4.988 15.925 1.00 95.00 74 LYS A O 1
ATOM 581 N N . LEU A 1 75 ? -15.202 -3.800 15.720 1.00 95.62 75 LEU A N 1
ATOM 582 C CA . LEU A 1 75 ? -15.279 -3.892 14.263 1.00 95.62 75 LEU A CA 1
ATOM 583 C C . LEU A 1 75 ? -14.116 -3.164 13.576 1.00 95.62 75 LEU A C 1
ATOM 585 O O . LEU A 1 75 ? -13.503 -3.707 12.662 1.00 95.62 75 LEU A O 1
ATOM 589 N N . ALA A 1 76 ? -13.742 -1.974 14.055 1.00 96.94 76 ALA A N 1
ATOM 590 C CA . ALA A 1 76 ? -12.544 -1.287 13.575 1.00 96.94 76 ALA A CA 1
ATOM 591 C C . ALA A 1 76 ? -11.265 -2.100 13.859 1.00 96.94 76 ALA A C 1
ATOM 593 O O . ALA A 1 76 ? -10.314 -2.060 13.080 1.00 96.94 76 ALA A O 1
ATOM 594 N N . GLY A 1 77 ? -11.230 -2.849 14.965 1.00 97.56 77 GLY A N 1
ATOM 595 C CA . GLY A 1 77 ? -10.179 -3.824 15.260 1.00 97.56 77 GLY A CA 1
ATOM 596 C C . GLY A 1 77 ? -10.118 -4.944 14.222 1.00 97.56 77 GLY A C 1
ATOM 597 O O . GLY A 1 77 ? -9.056 -5.174 13.655 1.00 97.56 77 GLY A O 1
ATOM 598 N N . GLU A 1 78 ? -11.257 -5.563 13.909 1.00 97.50 78 GLU A N 1
ATOM 599 C CA . GLU A 1 78 ? -11.357 -6.651 12.924 1.00 97.50 78 GLU A CA 1
ATOM 600 C C . GLU A 1 78 ? -10.909 -6.214 11.518 1.00 97.50 78 GLU A C 1
ATOM 602 O O . GLU A 1 78 ? -10.194 -6.953 10.845 1.00 97.50 78 GLU A O 1
ATOM 607 N N . ILE A 1 79 ? -11.247 -4.992 11.092 1.00 97.62 79 ILE A N 1
ATOM 608 C CA . ILE A 1 79 ? -10.790 -4.434 9.805 1.00 97.62 79 ILE A CA 1
ATOM 609 C C . ILE A 1 79 ? -9.265 -4.245 9.796 1.00 97.62 79 ILE A C 1
ATOM 611 O O . ILE A 1 79 ? -8.597 -4.607 8.826 1.00 97.62 79 ILE A O 1
ATOM 615 N N . ARG A 1 80 ? -8.688 -3.710 10.882 1.00 98.19 80 ARG A N 1
ATOM 616 C CA . ARG A 1 80 ? -7.227 -3.565 11.002 1.00 98.19 80 ARG A CA 1
ATOM 617 C C . ARG A 1 80 ? -6.522 -4.918 11.036 1.00 98.19 80 ARG A C 1
ATOM 619 O O . ARG A 1 80 ? -5.467 -5.062 10.427 1.00 98.19 80 ARG A O 1
ATOM 626 N N . ASP A 1 81 ? -7.091 -5.902 11.727 1.00 98.12 81 ASP A N 1
ATOM 627 C CA . ASP A 1 81 ? -6.559 -7.266 11.759 1.00 98.12 81 ASP A CA 1
ATOM 628 C C . ASP A 1 81 ? -6.586 -7.904 10.371 1.00 98.12 81 ASP A C 1
ATOM 630 O O . ASP A 1 81 ? -5.599 -8.519 9.967 1.00 98.12 81 ASP A O 1
ATOM 634 N N . TYR A 1 82 ? -7.662 -7.698 9.607 1.00 97.81 82 TYR A N 1
ATOM 635 C CA . TYR A 1 82 ? -7.745 -8.148 8.221 1.00 97.81 82 TYR A CA 1
ATOM 636 C C . TYR A 1 82 ? -6.653 -7.515 7.346 1.00 97.81 82 TYR A C 1
ATOM 638 O O . TYR A 1 82 ? -5.933 -8.238 6.652 1.00 97.81 82 TYR A O 1
ATOM 646 N N . ALA A 1 83 ? -6.453 -6.196 7.435 1.00 97.81 83 ALA A N 1
ATOM 647 C CA . ALA A 1 83 ? -5.376 -5.512 6.718 1.00 97.81 83 ALA A CA 1
ATOM 648 C C . ALA A 1 83 ? -3.989 -6.052 7.129 1.00 97.81 83 ALA A C 1
ATOM 650 O O . ALA A 1 83 ? -3.210 -6.473 6.274 1.00 97.81 83 ALA A O 1
ATOM 651 N N . ARG A 1 84 ? -3.700 -6.158 8.432 1.00 98.31 84 ARG A N 1
ATOM 652 C CA . ARG A 1 84 ? -2.433 -6.711 8.946 1.00 98.31 84 ARG A CA 1
ATOM 653 C C . ARG A 1 84 ? -2.187 -8.162 8.552 1.00 98.31 84 ARG A C 1
ATOM 655 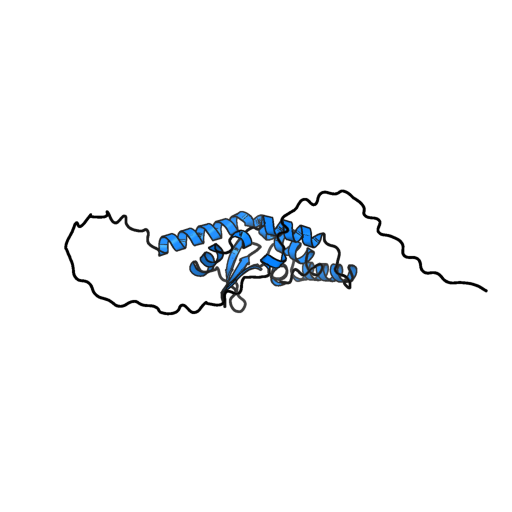O O . ARG A 1 84 ? -1.037 -8.543 8.335 1.00 98.31 84 ARG A O 1
ATOM 662 N N . SER A 1 85 ? -3.233 -8.982 8.472 1.00 98.25 85 SER A N 1
ATOM 663 C CA . SER A 1 85 ? -3.099 -10.402 8.124 1.00 98.25 85 SER A CA 1
ATOM 664 C C . SER A 1 85 ? -2.477 -10.614 6.738 1.00 98.25 85 SER A C 1
ATOM 666 O O . SER A 1 85 ? -1.855 -11.643 6.490 1.00 98.25 85 SER A O 1
ATOM 668 N N . GLN A 1 86 ? -2.559 -9.598 5.876 1.00 98.12 86 GLN A N 1
ATOM 669 C CA . GLN A 1 86 ? -2.033 -9.588 4.515 1.00 98.12 86 GLN A CA 1
ATOM 670 C C . GLN A 1 86 ? -0.672 -8.879 4.400 1.00 98.12 86 GLN A C 1
ATOM 672 O O . GLN A 1 86 ? -0.229 -8.572 3.298 1.00 98.12 86 GLN A O 1
ATOM 677 N N . ARG A 1 87 ? 0.034 -8.622 5.513 1.00 97.81 87 ARG A N 1
ATOM 678 C CA . ARG A 1 87 ? 1.308 -7.869 5.542 1.00 97.81 87 ARG A CA 1
ATOM 679 C C . ARG A 1 87 ? 2.322 -8.299 4.481 1.00 97.81 87 ARG A C 1
ATOM 681 O O . ARG A 1 87 ? 2.935 -7.450 3.845 1.00 97.81 87 ARG A O 1
ATOM 688 N N . GLU A 1 88 ? 2.536 -9.599 4.305 1.00 97.94 88 GLU A N 1
ATOM 689 C CA . GLU A 1 88 ? 3.535 -10.076 3.338 1.00 97.94 88 GLU A CA 1
ATOM 690 C C . GLU A 1 88 ? 3.101 -9.855 1.877 1.00 97.94 88 GLU A C 1
ATOM 692 O O . GLU A 1 88 ? 3.954 -9.720 1.003 1.00 97.94 88 GLU A O 1
ATOM 697 N N . LEU A 1 89 ? 1.795 -9.752 1.613 1.00 98.19 89 LEU A N 1
ATOM 698 C CA . LEU A 1 89 ? 1.268 -9.327 0.314 1.00 98.19 89 LEU A CA 1
ATOM 699 C C . LEU A 1 89 ? 1.467 -7.821 0.134 1.00 98.19 89 LEU A C 1
ATOM 701 O O . LEU A 1 89 ? 2.029 -7.386 -0.867 1.00 98.19 89 LEU A O 1
ATOM 705 N N . TRP A 1 90 ? 1.125 -7.017 1.143 1.00 97.75 90 TRP A N 1
ATOM 706 C CA . TRP A 1 90 ? 1.306 -5.565 1.079 1.00 97.75 90 TRP A CA 1
ATOM 707 C C . TRP A 1 90 ? 2.742 -5.144 0.766 1.00 97.75 90 TRP A C 1
ATOM 709 O O . TRP A 1 90 ? 2.956 -4.187 0.026 1.00 97.75 90 TRP A O 1
ATOM 719 N N . ARG A 1 91 ? 3.737 -5.894 1.246 1.00 98.00 91 ARG A N 1
ATOM 720 C CA . ARG A 1 91 ? 5.150 -5.624 0.951 1.00 98.00 91 ARG A CA 1
ATOM 721 C C . ARG A 1 91 ? 5.526 -5.798 -0.519 1.00 98.00 91 ARG A C 1
ATOM 723 O O . ARG A 1 91 ? 6.529 -5.231 -0.931 1.00 98.00 91 ARG A O 1
ATOM 730 N N . GLN A 1 92 ? 4.751 -6.535 -1.305 1.00 97.50 92 GLN A N 1
ATOM 731 C CA . GLN A 1 92 ? 4.988 -6.690 -2.744 1.00 97.50 92 GLN A CA 1
ATOM 732 C C . GLN A 1 92 ? 4.432 -5.512 -3.550 1.00 97.50 92 GLN A C 1
ATOM 734 O O . GLN A 1 92 ? 4.952 -5.174 -4.614 1.00 97.50 92 GLN A O 1
ATOM 739 N N . VAL A 1 93 ? 3.409 -4.838 -3.015 1.00 95.75 93 VAL A N 1
ATOM 740 C CA . VAL A 1 93 ? 2.670 -3.783 -3.717 1.00 95.75 93 VAL A CA 1
ATOM 741 C C . VAL A 1 93 ? 3.567 -2.633 -4.191 1.00 95.75 93 VAL A C 1
ATOM 743 O O . VAL A 1 93 ? 3.447 -2.276 -5.356 1.00 95.75 93 VAL A O 1
ATOM 746 N N . PRO A 1 94 ? 4.493 -2.057 -3.393 1.00 95.69 94 PRO A N 1
ATOM 747 C CA . PRO A 1 94 ? 5.350 -0.964 -3.864 1.00 95.69 94 PRO A CA 1
ATOM 748 C C . PRO A 1 94 ? 6.188 -1.308 -5.099 1.00 95.69 94 PRO A C 1
ATOM 750 O O . PRO A 1 94 ? 6.317 -0.484 -5.999 1.00 95.69 94 PRO A O 1
ATOM 753 N N . TRP A 1 95 ? 6.737 -2.520 -5.168 1.00 95.12 95 TRP A N 1
ATOM 754 C CA . TRP A 1 95 ? 7.497 -2.953 -6.336 1.00 95.12 95 TRP A CA 1
ATOM 755 C C . TRP A 1 95 ? 6.597 -3.111 -7.557 1.00 95.12 95 TRP A C 1
ATOM 757 O O . TRP A 1 95 ? 6.857 -2.517 -8.598 1.00 95.12 95 TRP A O 1
ATOM 767 N N . LEU A 1 96 ? 5.503 -3.858 -7.406 1.00 94.31 96 LEU A N 1
ATOM 768 C CA . LEU A 1 96 ? 4.563 -4.126 -8.492 1.00 94.31 96 LEU A CA 1
ATOM 769 C C . LEU A 1 96 ? 3.888 -2.848 -9.009 1.00 94.31 96 LEU A C 1
ATOM 771 O O . LEU A 1 96 ? 3.695 -2.696 -10.210 1.00 94.31 96 LEU A O 1
ATOM 775 N N . ALA A 1 97 ? 3.604 -1.897 -8.120 1.00 93.75 97 ALA A N 1
ATOM 776 C CA . ALA A 1 97 ? 3.124 -0.562 -8.457 1.00 93.75 97 ALA A CA 1
ATOM 777 C C . ALA A 1 97 ? 4.105 0.192 -9.361 1.00 93.75 97 ALA A C 1
ATOM 779 O O . ALA A 1 97 ? 3.697 0.752 -10.375 1.00 93.75 97 ALA A O 1
ATOM 780 N N . LEU A 1 98 ? 5.398 0.189 -9.017 1.00 92.88 98 LEU A N 1
ATOM 781 C CA . LEU A 1 98 ? 6.430 0.801 -9.854 1.00 92.88 98 LEU A CA 1
ATOM 782 C C . LEU A 1 98 ? 6.579 0.065 -11.188 1.00 92.88 98 LEU A C 1
ATOM 784 O O . LEU A 1 98 ? 6.806 0.694 -12.220 1.00 92.88 98 LEU A O 1
ATOM 788 N N . GLU A 1 99 ? 6.439 -1.262 -11.182 1.00 92.06 99 GLU A N 1
ATOM 789 C CA . GLU A 1 99 ? 6.457 -2.036 -12.412 1.00 92.06 99 GLU A CA 1
ATOM 790 C C . GLU A 1 99 ? 5.286 -1.647 -13.322 1.00 92.06 99 GLU A C 1
ATOM 792 O O . GLU A 1 99 ? 5.512 -1.372 -14.498 1.00 92.06 99 GLU A O 1
ATOM 797 N N . ALA A 1 100 ? 4.064 -1.564 -12.803 1.00 89.50 100 ALA A N 1
ATOM 798 C CA . ALA A 1 100 ? 2.878 -1.174 -13.564 1.00 89.50 100 ALA A CA 1
ATOM 799 C C . ALA A 1 100 ? 2.911 0.295 -14.048 1.00 89.50 100 ALA A C 1
ATOM 801 O O . ALA A 1 100 ? 2.302 0.632 -15.072 1.00 89.50 100 ALA A O 1
ATOM 802 N N . ASP A 1 101 ? 3.630 1.183 -13.353 1.00 87.75 101 ASP A N 1
ATOM 803 C CA . ASP A 1 101 ? 3.625 2.613 -13.662 1.00 87.75 101 ASP A CA 1
ATOM 804 C C . ASP A 1 101 ? 4.288 2.962 -15.014 1.00 87.75 101 ASP A C 1
ATOM 806 O O . ASP A 1 101 ? 5.297 2.399 -15.454 1.00 87.75 101 ASP A O 1
ATOM 810 N N . GLY A 1 102 ? 3.670 3.920 -15.708 1.00 73.19 102 GLY A N 1
ATOM 811 C CA . GLY A 1 102 ? 4.019 4.382 -17.051 1.00 73.19 102 GLY A CA 1
ATOM 812 C C . GLY A 1 102 ? 3.699 3.413 -18.193 1.00 73.19 102 GLY A C 1
ATOM 813 O O . GLY A 1 102 ? 4.041 3.705 -19.338 1.00 73.19 102 GLY A O 1
ATOM 814 N N . ARG A 1 103 ? 3.008 2.295 -17.930 1.00 74.06 103 ARG A N 1
ATOM 815 C CA . ARG A 1 103 ? 2.407 1.453 -18.982 1.00 74.06 103 ARG A CA 1
ATOM 816 C C . ARG A 1 103 ? 1.005 1.930 -19.337 1.00 74.06 103 ARG A C 1
ATOM 818 O O . ARG A 1 103 ? 0.769 2.380 -20.456 1.00 74.06 103 ARG A O 1
ATOM 825 N N . THR A 1 104 ? 0.096 1.879 -18.364 1.00 61.75 104 THR A N 1
ATOM 826 C CA . THR A 1 104 ? -1.329 2.231 -18.510 1.00 61.75 104 THR A CA 1
ATOM 827 C C . THR A 1 104 ? -1.83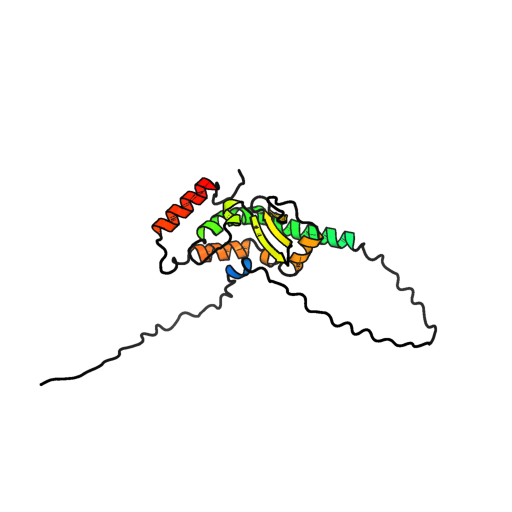6 3.205 -17.439 1.00 61.75 104 THR A C 1
ATOM 829 O O . THR A 1 104 ? -2.965 3.692 -17.583 1.00 61.75 104 THR A O 1
ATOM 832 N N . GLY A 1 105 ? -1.010 3.538 -16.433 1.00 59.56 105 GLY A N 1
ATOM 833 C CA . GLY A 1 105 ? -1.219 4.655 -15.502 1.00 59.56 105 GLY A CA 1
ATOM 834 C C . GLY A 1 105 ? -1.482 4.295 -14.034 1.00 59.56 105 GLY A C 1
ATOM 835 O O . GLY A 1 105 ? -2.477 4.773 -13.485 1.00 59.56 105 GLY A O 1
ATOM 836 N N . PHE A 1 106 ? -0.593 3.548 -13.368 1.00 64.25 106 PHE A N 1
ATOM 837 C CA . PHE A 1 106 ? -0.623 3.436 -11.903 1.00 64.25 106 PHE A CA 1
ATOM 838 C C . PHE A 1 106 ? -0.174 4.767 -11.256 1.00 64.25 106 PHE A C 1
ATOM 840 O O . PHE A 1 106 ? 0.994 4.999 -10.977 1.00 64.25 106 PHE A O 1
ATOM 847 N N . GLY A 1 107 ? -1.123 5.695 -11.088 1.00 57.09 107 GLY A N 1
ATOM 848 C CA . GLY A 1 107 ? -0.858 7.136 -10.960 1.00 57.09 107 GLY A CA 1
ATOM 849 C C . GLY A 1 107 ? -0.467 7.684 -9.583 1.00 57.09 107 GLY A C 1
ATOM 850 O O . GLY A 1 107 ? -0.425 8.905 -9.421 1.00 57.09 107 GLY A O 1
ATOM 851 N N . GLU A 1 108 ? -0.190 6.850 -8.582 1.00 69.88 108 GLU A N 1
ATOM 852 C CA . GLU A 1 108 ? 0.115 7.329 -7.230 1.00 69.88 108 GLU A CA 1
ATOM 853 C C . GLU A 1 108 ? 1.532 6.961 -6.790 1.00 69.88 108 GLU A C 1
ATOM 855 O O . GLU A 1 108 ? 1.764 6.011 -6.045 1.00 69.88 108 GLU A O 1
ATOM 860 N N . GLY A 1 109 ? 2.504 7.795 -7.175 1.00 81.56 109 GLY A N 1
ATOM 861 C CA . GLY A 1 109 ? 3.907 7.588 -6.807 1.00 81.56 109 GLY A CA 1
ATOM 862 C C . GLY A 1 109 ? 4.183 7.509 -5.304 1.00 81.56 109 GLY A C 1
ATOM 863 O O . GLY A 1 109 ? 5.227 7.021 -4.890 1.00 81.56 109 GLY A O 1
ATOM 864 N N . ILE A 1 110 ? 3.246 7.929 -4.448 1.00 85.69 110 ILE A N 1
ATOM 865 C CA . ILE A 1 110 ? 3.351 7.743 -2.995 1.00 85.69 110 ILE A CA 1
ATOM 866 C C . ILE A 1 110 ? 3.493 6.265 -2.590 1.00 85.69 110 ILE A C 1
ATOM 868 O O . ILE A 1 110 ? 4.173 5.983 -1.600 1.00 85.69 110 ILE A O 1
ATOM 872 N N . VAL A 1 111 ? 2.931 5.334 -3.370 1.00 92.12 111 VAL A N 1
ATOM 873 C CA . VAL A 1 111 ? 2.964 3.895 -3.077 1.00 92.12 111 VAL A CA 1
ATOM 874 C C . VAL A 1 111 ? 4.396 3.377 -3.101 1.00 92.12 111 VAL A C 1
ATOM 876 O O . VAL A 1 111 ? 4.876 2.866 -2.092 1.00 92.12 111 VAL A O 1
ATOM 879 N N . TYR A 1 112 ? 5.122 3.581 -4.200 1.00 91.69 112 TYR A N 1
ATOM 880 C CA . TYR A 1 112 ? 6.504 3.113 -4.317 1.00 91.69 112 TYR A CA 1
ATOM 881 C C . TYR A 1 112 ? 7.527 4.079 -3.703 1.00 91.69 112 TYR A C 1
ATOM 883 O O . TYR A 1 112 ? 8.571 3.641 -3.234 1.00 91.69 112 TYR A O 1
ATOM 891 N N . ARG A 1 113 ? 7.226 5.381 -3.588 1.00 91.69 113 ARG A N 1
ATOM 892 C CA . ARG A 1 113 ? 8.157 6.351 -2.975 1.00 91.69 113 ARG A CA 1
ATOM 893 C C . ARG A 1 113 ? 8.141 6.362 -1.452 1.00 91.69 113 ARG A C 1
ATOM 895 O O . ARG A 1 113 ? 9.130 6.764 -0.838 1.00 91.69 113 ARG A O 1
ATOM 902 N N . ARG A 1 114 ? 7.007 6.022 -0.827 1.00 92.25 114 ARG A N 1
ATOM 903 C CA . ARG A 1 114 ? 6.817 6.116 0.636 1.00 92.25 114 ARG A CA 1
ATOM 904 C C . ARG A 1 114 ? 6.216 4.857 1.271 1.00 92.25 114 ARG A C 1
ATOM 906 O O . ARG A 1 114 ? 6.185 4.783 2.500 1.00 92.25 114 ARG A O 1
ATOM 913 N N . GLY A 1 115 ? 5.767 3.886 0.474 1.00 94.75 115 GLY A N 1
ATOM 914 C CA . GLY A 1 115 ? 5.188 2.640 0.976 1.00 94.75 115 GLY A CA 1
ATOM 915 C C . GLY A 1 115 ? 3.781 2.809 1.539 1.00 94.75 115 GLY A C 1
ATOM 916 O O . GLY A 1 115 ? 3.454 2.134 2.508 1.00 94.75 115 GLY A O 1
ATOM 917 N N . TYR A 1 116 ? 2.979 3.737 1.005 1.00 95.31 116 TYR A N 1
ATOM 918 C CA . TYR A 1 116 ? 1.598 3.946 1.451 1.00 95.31 116 TYR A CA 1
ATOM 919 C C . TYR A 1 116 ? 0.626 3.813 0.286 1.00 95.31 116 TYR A C 1
ATOM 921 O O . TYR A 1 116 ? 0.669 4.622 -0.640 1.00 95.31 116 TYR A O 1
ATOM 929 N N . LEU A 1 117 ? -0.263 2.827 0.359 1.00 94.50 117 LEU A N 1
ATOM 930 C CA . LEU A 1 117 ? -1.301 2.582 -0.637 1.00 94.50 117 LEU A CA 1
ATOM 931 C C . LEU A 1 117 ? -2.602 3.282 -0.230 1.00 94.50 117 LEU A C 1
ATOM 933 O O . LEU A 1 117 ? -3.098 2.979 0.853 1.00 94.50 117 LEU A O 1
ATOM 937 N N . PRO A 1 118 ? -3.172 4.198 -1.032 1.00 93.00 118 PRO A N 1
ATOM 938 C CA . PRO A 1 118 ? -4.499 4.745 -0.755 1.00 93.00 118 PRO A CA 1
ATOM 939 C C . PRO A 1 118 ? -5.556 3.638 -0.826 1.00 93.00 118 PRO A C 1
ATOM 941 O O . PRO A 1 118 ? -5.572 2.860 -1.770 1.00 93.00 118 PRO A O 1
ATOM 944 N N . VAL A 1 119 ? -6.454 3.591 0.156 1.00 93.12 119 VAL A N 1
ATOM 945 C CA . VAL A 1 119 ? -7.573 2.623 0.187 1.00 93.12 119 VAL A CA 1
ATOM 946 C C . VAL A 1 119 ? -8.930 3.293 0.368 1.00 93.12 119 VAL A C 1
ATOM 948 O O . VAL A 1 119 ? -9.973 2.683 0.170 1.00 93.12 119 VAL A O 1
ATOM 951 N N . LEU A 1 120 ? -8.948 4.573 0.752 1.00 91.00 120 LEU A N 1
ATOM 952 C CA . LEU A 1 120 ? -10.179 5.348 0.843 1.00 91.00 120 LEU A CA 1
ATOM 953 C C . LEU A 1 120 ? -9.888 6.842 0.733 1.00 91.00 120 LEU A C 1
ATOM 955 O O . LEU A 1 120 ? -9.004 7.360 1.412 1.00 91.00 120 LEU A O 1
ATOM 959 N N . THR A 1 121 ? -10.698 7.559 -0.043 1.00 88.00 121 THR A N 1
ATOM 960 C CA . THR A 1 121 ? -10.807 9.023 0.034 1.00 88.00 121 THR A CA 1
ATOM 961 C C . THR A 1 121 ? -12.277 9.417 0.101 1.00 88.00 121 THR A C 1
ATOM 963 O O . THR A 1 121 ? -13.020 9.228 -0.858 1.00 88.00 121 THR A O 1
ATOM 966 N N . VAL A 1 122 ? -12.699 9.979 1.234 1.00 85.19 122 VAL A N 1
ATOM 967 C CA . VAL A 1 122 ? -14.060 10.486 1.455 1.00 85.19 122 VAL A CA 1
ATOM 968 C C . VAL A 1 122 ? -13.963 11.901 2.015 1.00 85.19 122 VAL A C 1
ATOM 970 O O . VAL A 1 122 ? -13.554 12.111 3.156 1.00 85.19 122 VAL A O 1
ATOM 973 N N . GLY A 1 123 ? -14.333 12.893 1.201 1.00 85.50 123 GLY A N 1
ATOM 974 C CA . GLY A 1 123 ? -14.172 14.304 1.555 1.00 85.50 123 GLY A CA 1
ATOM 975 C C . GLY A 1 123 ? -12.704 14.646 1.826 1.00 85.50 123 GLY A C 1
ATOM 976 O O . GLY A 1 123 ? -11.859 14.505 0.943 1.00 85.50 123 GLY A O 1
ATOM 977 N N . TYR A 1 124 ? -12.406 15.081 3.052 1.00 82.94 124 TYR A N 1
ATOM 978 C CA . TYR A 1 124 ? -11.041 15.369 3.510 1.00 82.94 124 TYR A CA 1
ATOM 979 C C . TYR A 1 124 ? -10.346 14.168 4.168 1.00 82.94 124 TYR A C 1
ATOM 981 O O . TYR A 1 124 ? -9.142 14.228 4.422 1.00 82.94 124 TYR A O 1
ATOM 989 N N . THR A 1 125 ? -11.069 13.077 4.429 1.00 85.62 125 THR A N 1
ATOM 990 C CA . THR A 1 125 ? -10.500 11.863 5.014 1.00 85.62 125 THR A CA 1
ATOM 991 C C . THR A 1 125 ? -9.840 11.038 3.921 1.00 85.62 125 THR A C 1
ATOM 993 O O . THR A 1 125 ? -10.501 10.607 2.976 1.00 85.62 125 THR A O 1
ATOM 996 N N . LYS A 1 126 ? -8.534 10.799 4.064 1.00 91.81 126 LYS A N 1
ATOM 997 C CA . LYS A 1 126 ? -7.768 9.890 3.207 1.00 91.81 126 LYS A CA 1
ATOM 998 C C . LYS A 1 126 ? -7.106 8.819 4.057 1.00 91.81 126 LYS A C 1
ATOM 1000 O O . LYS A 1 126 ? -6.293 9.152 4.926 1.00 91.81 126 LYS A O 1
ATOM 1005 N N . LEU A 1 127 ? -7.457 7.566 3.800 1.00 94.44 12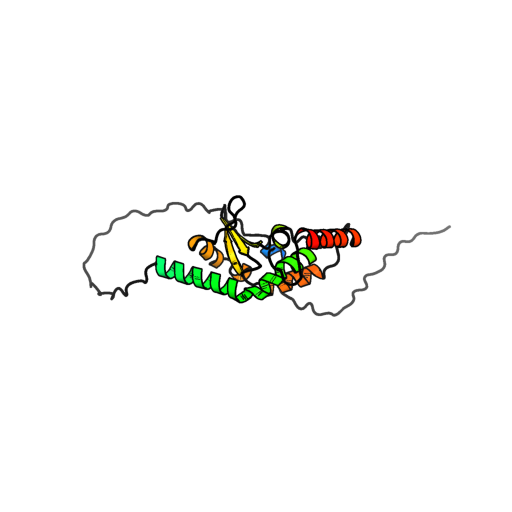7 LEU A N 1
ATOM 1006 C CA . LEU A 1 127 ? -6.864 6.408 4.451 1.00 94.44 127 LEU A CA 1
ATOM 1007 C C . LEU A 1 127 ? -5.927 5.684 3.509 1.00 94.44 127 LEU A C 1
ATOM 1009 O O . LEU A 1 127 ? -6.183 5.562 2.310 1.00 94.44 127 LEU A O 1
ATOM 1013 N N . TYR A 1 128 ? -4.862 5.181 4.109 1.00 96.06 128 TYR A N 1
ATOM 1014 C CA . TYR A 1 128 ? -3.831 4.424 3.442 1.00 96.06 128 TYR A CA 1
ATOM 1015 C C . TYR A 1 128 ? -3.545 3.150 4.229 1.00 96.06 128 TYR A C 1
ATOM 1017 O O . TYR A 1 128 ? -3.693 3.121 5.452 1.00 96.06 128 TYR A O 1
ATOM 1025 N N . VAL A 1 129 ? -3.075 2.128 3.529 1.00 97.25 129 VAL A N 1
ATOM 1026 C CA . VAL A 1 129 ? -2.358 1.002 4.121 1.00 97.25 129 VAL A CA 1
ATOM 1027 C C . VAL A 1 129 ? -0.869 1.333 4.099 1.00 97.25 129 VAL A C 1
ATOM 1029 O O . VAL A 1 129 ? -0.320 1.695 3.058 1.00 97.25 129 VAL A O 1
ATOM 1032 N N . ASP A 1 130 ? -0.202 1.216 5.244 1.00 97.56 130 ASP A N 1
ATOM 1033 C CA . ASP A 1 130 ? 1.256 1.157 5.303 1.00 97.56 130 ASP A CA 1
ATOM 1034 C C . ASP A 1 130 ? 1.716 -0.206 4.774 1.00 97.56 130 ASP A C 1
ATOM 1036 O O . ASP A 1 130 ? 1.545 -1.230 5.438 1.00 97.56 130 ASP A O 1
ATOM 1040 N N . CYS A 1 131 ? 2.317 -0.224 3.585 1.00 97.00 131 CYS A N 1
ATOM 1041 C CA . CYS A 1 131 ? 2.682 -1.451 2.887 1.00 97.00 131 CYS A CA 1
ATOM 1042 C C . CYS A 1 131 ? 3.720 -2.301 3.637 1.00 97.00 131 CYS A C 1
ATOM 1044 O O . CYS A 1 131 ? 3.838 -3.498 3.386 1.00 97.00 131 CYS A O 1
ATOM 1046 N N . GLU A 1 132 ? 4.486 -1.718 4.563 1.00 97.44 132 GLU A N 1
ATOM 1047 C CA . GLU A 1 132 ? 5.462 -2.473 5.350 1.00 97.44 132 GLU A CA 1
ATOM 1048 C C . GLU A 1 132 ? 4.815 -3.278 6.486 1.00 97.44 132 GLU A C 1
ATOM 1050 O O . GLU A 1 132 ? 5.271 -4.388 6.804 1.00 97.44 132 GLU A O 1
ATOM 1055 N N . SER A 1 133 ? 3.793 -2.705 7.124 1.00 97.50 133 SER A N 1
ATOM 1056 C CA . SER A 1 133 ? 3.200 -3.207 8.369 1.00 97.50 133 SER A CA 1
ATOM 1057 C C . SER A 1 133 ? 1.785 -3.765 8.197 1.00 97.50 133 SER A C 1
ATOM 1059 O O . SER A 1 133 ? 1.373 -4.611 8.990 1.00 97.50 133 SER A O 1
ATOM 1061 N N . GLY A 1 134 ? 1.064 -3.341 7.158 1.00 97.25 134 GLY A N 1
ATOM 1062 C CA . GLY A 1 134 ? -0.366 -3.583 6.972 1.00 97.25 134 GLY A CA 1
ATOM 1063 C C . GLY A 1 134 ? -1.258 -2.705 7.858 1.00 97.25 134 GLY A C 1
ATOM 1064 O O . GLY A 1 134 ? -2.457 -2.959 7.947 1.00 97.25 134 GLY A O 1
ATOM 1065 N N . GLU A 1 135 ? -0.701 -1.701 8.546 1.00 97.94 135 GLU A N 1
ATOM 1066 C CA . GLU A 1 135 ? -1.474 -0.782 9.388 1.00 97.94 135 GLU A CA 1
ATOM 1067 C C . GLU A 1 135 ? -2.285 0.215 8.560 1.00 97.94 135 GLU A C 1
ATOM 1069 O O . GLU A 1 135 ? -1.825 0.718 7.534 1.00 97.94 135 GLU A O 1
ATOM 1074 N N . LEU A 1 136 ? -3.474 0.560 9.058 1.00 97.88 136 LEU A N 1
ATOM 1075 C CA . LEU A 1 136 ? -4.297 1.621 8.484 1.00 97.88 136 LEU A CA 1
ATOM 1076 C C . LEU A 1 136 ? -3.912 2.971 9.082 1.00 97.88 136 LEU A C 1
ATOM 1078 O O . LEU A 1 136 ? -3.991 3.183 10.296 1.00 97.88 136 LEU A O 1
ATOM 1082 N N . VAL A 1 137 ? -3.534 3.900 8.213 1.00 97.31 137 VAL A N 1
ATOM 1083 C CA . VAL A 1 137 ? -3.056 5.234 8.575 1.00 97.31 137 VAL A CA 1
ATOM 1084 C C . VAL A 1 137 ? -3.857 6.313 7.858 1.00 97.31 137 VAL A C 1
ATOM 1086 O O . VAL A 1 137 ? -4.386 6.102 6.767 1.00 97.31 137 VAL A O 1
ATOM 1089 N N . ARG A 1 138 ? -3.949 7.491 8.471 1.00 94.69 138 ARG A N 1
ATOM 1090 C CA . ARG A 1 138 ? -4.607 8.663 7.888 1.00 94.69 138 ARG A CA 1
ATOM 1091 C C . ARG A 1 138 ? -3.564 9.649 7.389 1.00 94.69 138 ARG A C 1
ATOM 1093 O O . ARG A 1 138 ? -2.601 9.931 8.095 1.00 94.69 138 ARG A O 1
ATOM 1100 N N . TRP A 1 139 ? -3.784 10.250 6.224 1.00 90.62 139 TRP A N 1
ATOM 1101 C CA . TRP A 1 139 ? -2.950 11.370 5.785 1.00 90.62 139 TRP A CA 1
ATOM 1102 C C . TRP A 1 139 ? -3.171 12.615 6.648 1.00 90.62 139 TRP A C 1
ATOM 1104 O O . TRP A 1 139 ? -4.304 13.047 6.858 1.00 90.62 139 TRP A O 1
ATOM 1114 N N . SER A 1 140 ? -2.083 13.230 7.113 1.00 87.81 140 SER A N 1
ATOM 1115 C CA . SER A 1 140 ? -2.116 14.474 7.886 1.00 87.81 140 SER A CA 1
ATOM 1116 C C . SER A 1 140 ? -0.873 15.317 7.616 1.00 87.81 140 SER A C 1
ATOM 1118 O O . SER A 1 140 ? 0.153 15.060 8.234 1.00 87.81 140 SER A O 1
ATOM 1120 N N . GLU A 1 141 ? -0.959 16.324 6.738 1.00 77.06 141 GLU A N 1
ATOM 1121 C CA . GLU A 1 141 ? 0.053 17.388 6.531 1.00 77.06 141 GLU A CA 1
ATOM 1122 C C . GLU A 1 141 ? 1.518 16.951 6.766 1.00 77.06 141 GLU A C 1
ATOM 1124 O O . GLU A 1 141 ? 2.248 17.565 7.542 1.00 77.06 141 GLU A O 1
ATOM 1129 N N . ASN A 1 142 ? 1.949 15.876 6.086 1.00 77.56 142 ASN A N 1
ATOM 1130 C CA . ASN A 1 142 ? 3.286 15.242 6.130 1.00 77.56 142 ASN A CA 1
ATOM 1131 C C . ASN A 1 142 ? 3.493 14.067 7.100 1.00 77.56 142 ASN A C 1
ATOM 1133 O O . ASN A 1 142 ? 4.587 13.501 7.137 1.00 77.56 142 ASN A O 1
ATOM 1137 N N . ARG A 1 143 ? 2.469 13.651 7.837 1.00 88.62 143 ARG A N 1
ATOM 1138 C CA . ARG A 1 143 ? 2.481 12.481 8.721 1.00 88.62 143 ARG A CA 1
ATOM 1139 C C . ARG A 1 143 ? 1.416 11.472 8.306 1.00 88.62 143 ARG A C 1
ATOM 1141 O O . ARG A 1 143 ? 0.430 11.827 7.665 1.00 88.62 143 ARG A O 1
ATOM 1148 N N . MET A 1 144 ? 1.637 10.232 8.732 1.00 93.56 144 MET A N 1
ATOM 1149 C CA . MET A 1 144 ? 0.718 9.107 8.570 1.00 93.56 144 MET A CA 1
ATOM 1150 C C . MET A 1 144 ? 0.393 8.502 9.947 1.00 93.56 144 MET A C 1
ATOM 1152 O O . MET A 1 144 ? 0.865 7.410 10.260 1.00 93.56 144 MET A O 1
ATOM 1156 N N . PRO A 1 145 ? -0.302 9.231 10.844 1.00 95.62 145 PRO A N 1
ATOM 1157 C CA . PRO A 1 145 ? -0.742 8.659 12.114 1.00 95.62 145 PRO A CA 1
ATOM 1158 C C . PRO A 1 145 ? -1.692 7.468 11.895 1.00 95.62 145 PRO A C 1
ATOM 1160 O O . PRO A 1 145 ? -2.375 7.421 10.868 1.00 95.62 145 PRO A O 1
ATOM 1163 N N . PRO A 1 146 ? -1.799 6.545 12.870 1.00 96.88 146 PRO A N 1
ATOM 1164 C CA . PRO A 1 146 ? -2.828 5.511 12.855 1.00 96.88 146 PRO A CA 1
ATOM 1165 C C . PRO A 1 146 ? -4.220 6.109 12.638 1.00 96.88 146 PRO A C 1
ATOM 1167 O O . PRO A 1 146 ? -4.552 7.147 13.215 1.00 96.88 146 PRO A O 1
ATOM 1170 N N . ALA A 1 147 ? -5.025 5.456 11.806 1.00 95.88 147 ALA A N 1
ATOM 1171 C CA . ALA A 1 147 ? -6.391 5.882 11.539 1.00 95.88 147 ALA A CA 1
ATOM 1172 C C . ALA A 1 147 ? -7.268 5.736 12.792 1.00 95.88 147 ALA A C 1
ATOM 1174 O O . ALA A 1 147 ? -7.143 4.759 13.538 1.00 95.88 147 ALA A O 1
ATOM 1175 N N . GLU A 1 148 ? -8.180 6.683 13.010 1.00 95.00 148 GLU A N 1
ATOM 1176 C CA . GLU A 1 148 ? -9.163 6.616 14.093 1.00 95.00 148 GLU A CA 1
ATOM 1177 C C . GLU A 1 148 ? -10.233 5.554 13.794 1.00 95.00 148 GLU A C 1
ATOM 1179 O O . GLU A 1 148 ? -10.501 5.240 12.635 1.00 95.00 148 GLU A O 1
ATOM 1184 N N . ASP A 1 149 ? -10.871 4.997 14.830 1.00 95.50 149 ASP A N 1
ATOM 1185 C CA . ASP A 1 149 ? -11.884 3.940 14.657 1.00 95.50 149 ASP A CA 1
ATOM 1186 C C . ASP A 1 149 ? -13.032 4.381 13.738 1.00 95.50 149 ASP A C 1
ATOM 1188 O O . ASP A 1 149 ? -13.468 3.611 12.884 1.00 95.50 149 ASP A O 1
ATOM 1192 N N . ALA A 1 150 ? -13.478 5.634 13.867 1.00 91.94 150 ALA A N 1
ATOM 1193 C CA . ALA A 1 150 ? -14.534 6.196 13.031 1.00 91.94 150 ALA A CA 1
ATOM 1194 C C . ALA A 1 150 ? -14.142 6.249 11.546 1.00 91.94 150 ALA A C 1
ATOM 1196 O O . ALA A 1 150 ? -14.968 5.930 10.692 1.00 91.94 150 ALA A O 1
ATOM 1197 N N . ASP A 1 151 ? -12.886 6.596 11.245 1.00 92.00 151 ASP A N 1
ATOM 1198 C CA . ASP A 1 151 ? -12.382 6.626 9.873 1.00 92.00 151 ASP A CA 1
ATOM 1199 C C . ASP A 1 151 ? -12.286 5.200 9.309 1.00 92.00 151 ASP A C 1
ATOM 1201 O O . ASP A 1 151 ? -12.734 4.945 8.193 1.00 92.00 151 ASP A O 1
ATOM 1205 N N . VAL A 1 152 ? -11.765 4.246 10.091 1.00 95.44 152 VAL A N 1
ATOM 1206 C CA . VAL A 1 152 ? -11.627 2.840 9.667 1.00 95.44 152 VAL A CA 1
ATOM 1207 C C . VAL A 1 152 ? -12.979 2.220 9.315 1.00 95.44 152 VAL A C 1
ATOM 1209 O O . VAL A 1 152 ? -13.076 1.485 8.337 1.00 95.44 152 VAL A O 1
ATOM 1212 N N . LEU A 1 153 ? -14.047 2.544 10.049 1.00 94.19 153 LEU A N 1
ATOM 1213 C CA . LEU A 1 153 ? -15.388 2.038 9.737 1.00 94.19 153 LEU A CA 1
ATOM 1214 C C . LEU A 1 153 ? -15.937 2.522 8.387 1.00 94.19 153 LEU A C 1
ATOM 1216 O O . LEU A 1 153 ? -16.847 1.890 7.847 1.00 94.19 153 LEU A O 1
ATOM 1220 N N . LEU A 1 154 ? -15.395 3.595 7.805 1.00 91.69 154 LEU A N 1
ATOM 1221 C CA . LEU A 1 154 ? -15.791 4.030 6.464 1.00 91.69 154 LEU A CA 1
ATOM 1222 C C . LEU A 1 154 ? -15.414 2.997 5.386 1.00 91.69 154 LEU A C 1
ATOM 1224 O O . LEU A 1 154 ? -16.089 2.934 4.357 1.00 91.69 154 LEU A O 1
ATOM 1228 N N . LEU A 1 155 ? -14.412 2.147 5.646 1.00 92.25 155 LEU A N 1
ATOM 1229 C CA . LEU A 1 155 ? -13.995 1.061 4.749 1.00 92.25 155 LEU A CA 1
ATOM 1230 C C . LEU A 1 155 ? -15.034 -0.057 4.630 1.00 92.25 155 LEU A C 1
ATOM 1232 O O . LEU A 1 155 ? -14.975 -0.828 3.683 1.00 92.25 155 LEU A O 1
ATOM 1236 N N . LEU A 1 156 ? -16.044 -0.122 5.505 1.00 90.44 156 LEU A N 1
ATOM 1237 C CA . LEU A 1 156 ? -17.118 -1.119 5.389 1.00 90.44 156 LEU A CA 1
ATOM 1238 C C . LEU A 1 156 ? -17.862 -1.059 4.047 1.00 90.44 156 LEU A C 1
ATOM 1240 O O . LEU A 1 156 ? -18.457 -2.049 3.632 1.00 90.44 156 LEU A O 1
ATOM 1244 N N . LYS A 1 157 ? -17.856 0.103 3.383 1.00 83.94 157 LYS A N 1
ATOM 1245 C CA . LYS A 1 157 ? -18.476 0.292 2.064 1.00 83.94 157 LYS A CA 1
ATOM 1246 C C . LYS A 1 157 ? -17.567 -0.091 0.890 1.00 83.94 157 LYS A C 1
ATOM 1248 O O . LYS A 1 157 ? -18.051 -0.046 -0.233 1.00 83.94 157 LYS A O 1
ATOM 1253 N N . GLY A 1 158 ? -16.302 -0.408 1.155 1.00 84.62 158 GLY A N 1
ATOM 1254 C CA . GLY A 1 158 ? -15.267 -0.695 0.162 1.00 84.62 158 GLY A CA 1
ATOM 1255 C C . GLY A 1 158 ? -14.211 -1.638 0.738 1.00 84.62 158 GLY A C 1
ATOM 1256 O O . GLY A 1 158 ? -13.025 -1.327 0.725 1.00 84.62 158 GLY A O 1
ATOM 1257 N N . MET A 1 159 ? -14.641 -2.755 1.333 1.00 90.69 159 MET A N 1
ATOM 1258 C CA . MET A 1 159 ? -13.729 -3.729 1.951 1.00 90.69 159 MET A CA 1
ATOM 1259 C C . MET A 1 159 ? -12.839 -4.427 0.916 1.00 90.69 159 MET A C 1
ATOM 1261 O O . MET A 1 159 ? -11.765 -4.911 1.261 1.00 90.69 159 MET A O 1
ATOM 1265 N N . GLU A 1 160 ? -13.274 -4.462 -0.342 1.00 90.31 160 GLU A N 1
ATOM 1266 C CA . GLU A 1 160 ? -12.513 -4.936 -1.495 1.00 90.31 160 GLU A CA 1
ATOM 1267 C C . GLU A 1 160 ? -11.213 -4.153 -1.721 1.00 90.31 160 GLU A C 1
ATOM 1269 O O . GLU A 1 160 ? -10.240 -4.723 -2.198 1.00 90.31 160 GLU A O 1
ATOM 1274 N N . GLU A 1 161 ? -11.148 -2.888 -1.296 1.00 88.94 161 GLU A N 1
ATOM 1275 C CA . GLU A 1 161 ? -9.932 -2.065 -1.377 1.00 88.94 161 GLU A CA 1
ATOM 1276 C C . GLU A 1 161 ? -8.826 -2.575 -0.431 1.00 88.94 161 GLU A C 1
ATOM 1278 O O . GLU A 1 161 ? -7.659 -2.212 -0.562 1.00 88.94 161 GLU A O 1
ATOM 1283 N N . LEU A 1 162 ? -9.181 -3.434 0.535 1.00 95.12 162 LEU A N 1
ATOM 1284 C CA . LEU A 1 162 ? -8.243 -4.109 1.432 1.00 95.12 162 LEU A CA 1
ATOM 1285 C C . LEU A 1 162 ? -7.874 -5.524 0.961 1.00 95.12 162 LEU A C 1
ATOM 1287 O O . LEU A 1 162 ? -7.240 -6.249 1.725 1.00 95.12 162 LEU A O 1
ATOM 1291 N N . ASP A 1 163 ? -8.274 -5.953 -0.238 1.00 95.44 163 ASP A N 1
ATOM 1292 C CA . ASP A 1 163 ? -7.851 -7.234 -0.814 1.00 95.44 163 ASP A CA 1
ATOM 1293 C C . ASP A 1 163 ? -6.481 -7.093 -1.496 1.00 95.44 163 ASP A C 1
ATOM 1295 O O . ASP A 1 163 ? -6.366 -6.740 -2.672 1.00 95.44 163 ASP A O 1
ATOM 1299 N N . ALA A 1 164 ? -5.418 -7.379 -0.741 1.00 96.50 164 ALA A N 1
ATOM 1300 C CA . ALA A 1 164 ? -4.049 -7.301 -1.236 1.00 96.50 164 ALA A CA 1
ATOM 1301 C C . ALA A 1 164 ? -3.787 -8.304 -2.362 1.00 96.50 164 ALA A C 1
ATOM 1303 O O . ALA A 1 164 ? -3.018 -8.008 -3.272 1.00 96.50 164 ALA A O 1
ATOM 1304 N N . SER A 1 165 ? -4.405 -9.488 -2.298 1.00 96.94 165 SER A N 1
ATOM 1305 C CA . SER A 1 165 ? -4.221 -10.524 -3.316 1.00 96.94 165 SER A CA 1
ATOM 1306 C C . SER A 1 165 ? -4.827 -10.074 -4.638 1.00 96.94 165 SER A C 1
ATOM 1308 O O . SER A 1 165 ? -4.149 -10.107 -5.659 1.00 96.94 165 SER A O 1
ATOM 1310 N N . GLY A 1 166 ? -6.072 -9.589 -4.606 1.00 95.12 166 GLY A N 1
ATOM 1311 C CA . GLY A 1 166 ? -6.741 -9.069 -5.797 1.00 95.12 166 GLY A CA 1
ATOM 1312 C C . GLY A 1 166 ? -6.006 -7.878 -6.417 1.00 95.12 166 GLY A C 1
ATOM 1313 O O . GLY A 1 166 ? -5.918 -7.773 -7.641 1.00 95.12 166 GLY A O 1
ATOM 1314 N N . LEU A 1 167 ? -5.423 -7.004 -5.588 1.00 93.94 167 LEU A N 1
ATOM 1315 C CA . LEU A 1 167 ? -4.596 -5.899 -6.068 1.00 93.94 167 LEU A CA 1
ATOM 1316 C C . LEU A 1 167 ? -3.291 -6.378 -6.719 1.00 93.94 167 LEU A C 1
ATOM 1318 O O . LEU A 1 167 ? -2.913 -5.848 -7.762 1.00 93.94 167 LEU A O 1
ATOM 1322 N N . ILE A 1 168 ? -2.600 -7.354 -6.124 1.00 95.00 168 ILE A N 1
ATOM 1323 C CA . ILE A 1 168 ? -1.376 -7.932 -6.701 1.00 95.00 168 ILE A CA 1
ATOM 1324 C C . ILE A 1 168 ? -1.672 -8.528 -8.074 1.00 95.00 168 ILE A C 1
ATOM 1326 O O . ILE A 1 168 ? -0.991 -8.166 -9.030 1.00 95.00 168 ILE A O 1
ATOM 1330 N N . ASP A 1 169 ? -2.727 -9.338 -8.195 1.00 95.00 169 ASP A N 1
ATOM 1331 C CA . ASP A 1 169 ? -3.129 -9.933 -9.474 1.00 95.00 169 ASP A CA 1
ATOM 1332 C C . ASP A 1 169 ? -3.372 -8.848 -10.542 1.00 95.00 169 ASP A C 1
ATOM 1334 O O . ASP A 1 169 ? -2.982 -8.988 -11.705 1.00 95.00 169 ASP A O 1
ATOM 1338 N N . ALA A 1 170 ? -3.995 -7.732 -10.148 1.00 91.06 170 ALA A N 1
ATOM 1339 C CA . ALA A 1 170 ? -4.248 -6.603 -11.036 1.00 91.06 170 ALA A CA 1
ATOM 1340 C C . ALA A 1 170 ? -2.953 -5.877 -11.446 1.00 91.06 170 ALA A C 1
ATOM 1342 O O . ALA A 1 170 ? -2.785 -5.538 -12.619 1.00 91.06 170 ALA A O 1
ATOM 1343 N N . LEU A 1 171 ? -2.029 -5.662 -10.507 1.00 92.12 171 LEU A N 1
ATOM 1344 C CA . LEU A 1 171 ? -0.741 -5.019 -10.770 1.00 92.12 171 LEU A CA 1
ATOM 1345 C C . LEU A 1 171 ? 0.172 -5.880 -11.642 1.00 92.12 171 LEU A C 1
ATOM 1347 O O . LEU A 1 171 ? 0.822 -5.355 -12.540 1.00 92.12 171 LEU A O 1
ATOM 1351 N N . GLU A 1 172 ? 0.213 -7.192 -11.413 1.00 93.31 172 GLU A N 1
ATOM 1352 C CA . GLU A 1 172 ? 0.959 -8.129 -12.255 1.00 93.31 172 GLU A CA 1
ATOM 1353 C C . GLU A 1 172 ? 0.417 -8.135 -13.686 1.00 93.31 172 GLU A C 1
ATOM 1355 O O . GLU A 1 172 ? 1.192 -8.100 -14.645 1.00 93.31 172 GLU A O 1
ATOM 1360 N N . ALA A 1 173 ? -0.911 -8.110 -13.839 1.00 91.12 173 ALA A N 1
ATOM 1361 C CA . ALA A 1 173 ? -1.544 -7.996 -15.145 1.00 91.12 173 ALA A CA 1
ATOM 1362 C C . ALA A 1 173 ? -1.166 -6.680 -15.846 1.00 91.12 173 ALA A C 1
ATOM 1364 O O . ALA A 1 173 ? -0.747 -6.715 -17.001 1.00 91.12 173 ALA A O 1
ATOM 1365 N N . GLU A 1 174 ? -1.240 -5.533 -15.159 1.00 88.81 174 GLU A N 1
ATOM 1366 C CA . GLU A 1 174 ? -0.821 -4.245 -15.734 1.00 88.81 174 GLU A CA 1
ATOM 1367 C C . GLU A 1 174 ? 0.682 -4.197 -16.044 1.00 88.81 174 GLU A C 1
ATOM 1369 O O . GLU A 1 174 ? 1.091 -3.655 -17.071 1.00 88.81 174 GLU A O 1
ATOM 1374 N N . ALA A 1 175 ? 1.520 -4.801 -15.203 1.00 88.75 175 ALA A N 1
ATOM 1375 C CA . ALA A 1 175 ? 2.956 -4.897 -15.435 1.00 88.75 175 ALA A CA 1
ATOM 1376 C C . ALA A 1 175 ? 3.311 -5.809 -16.627 1.00 88.75 175 ALA A C 1
ATOM 1378 O O . ALA A 1 175 ? 4.404 -5.706 -17.187 1.00 88.75 175 ALA A O 1
ATOM 1379 N N . ALA A 1 176 ? 2.409 -6.692 -17.050 1.00 89.50 176 ALA A N 1
ATOM 1380 C CA . ALA A 1 176 ? 2.587 -7.505 -18.248 1.00 89.50 176 ALA A CA 1
ATOM 1381 C C . ALA A 1 176 ? 2.099 -6.806 -19.531 1.00 89.50 176 ALA A C 1
ATOM 1383 O O . ALA A 1 176 ? 2.446 -7.246 -20.632 1.00 89.50 176 ALA A O 1
ATOM 1384 N N . GLU A 1 177 ? 1.314 -5.729 -19.418 1.00 86.69 177 GLU A N 1
ATOM 1385 C CA . GLU A 1 177 ? 0.776 -5.029 -20.583 1.00 86.69 177 GLU A CA 1
ATOM 1386 C C . GLU A 1 177 ? 1.891 -4.343 -21.399 1.00 86.69 177 GLU A C 1
ATOM 1388 O O . GLU A 1 177 ? 2.863 -3.803 -20.847 1.00 86.69 177 GLU A O 1
ATOM 1393 N N . PRO A 1 178 ? 1.768 -4.324 -22.739 1.00 84.38 178 PRO A N 1
ATOM 1394 C CA . PRO A 1 178 ? 2.644 -3.530 -23.582 1.00 84.38 178 PRO A CA 1
ATOM 1395 C C . PRO A 1 178 ? 2.576 -2.048 -23.210 1.00 84.38 178 PRO A C 1
ATOM 1397 O O . PRO A 1 178 ? 1.526 -1.519 -22.845 1.00 84.38 178 PRO A O 1
ATOM 1400 N N . TYR A 1 179 ? 3.694 -1.350 -23.383 1.00 80.81 179 TYR A N 1
ATOM 1401 C CA . TYR A 1 179 ? 3.726 0.098 -23.217 1.00 80.81 179 TYR A CA 1
ATOM 1402 C C . TYR A 1 179 ? 2.722 0.788 -24.144 1.00 80.81 179 TYR A C 1
ATOM 1404 O O . TYR A 1 179 ? 2.585 0.432 -25.320 1.00 80.81 179 TYR A O 1
ATOM 1412 N N . PHE A 1 180 ? 2.048 1.813 -23.622 1.00 75.06 180 PHE A N 1
ATOM 1413 C CA . PHE A 1 180 ? 1.166 2.646 -24.423 1.00 75.06 180 PHE A CA 1
ATOM 1414 C C . PHE A 1 180 ? 1.931 3.326 -25.569 1.00 75.06 180 PHE A C 1
ATOM 1416 O O . PHE A 1 180 ? 3.110 3.674 -25.455 1.00 75.06 180 PHE A O 1
ATOM 1423 N N . TYR A 1 181 ? 1.238 3.539 -26.688 1.00 71.00 181 TYR A N 1
ATOM 1424 C CA . TYR A 1 181 ? 1.807 4.167 -27.875 1.00 71.00 181 TYR A CA 1
ATOM 1425 C C . TYR A 1 181 ? 2.422 5.539 -27.541 1.00 71.00 181 TYR A C 1
ATOM 1427 O O . TYR A 1 181 ? 1.727 6.443 -27.079 1.00 71.00 181 TYR A O 1
ATOM 1435 N N . GLY A 1 182 ? 3.726 5.690 -27.791 1.00 74.44 182 GLY A N 1
ATOM 1436 C CA . GLY A 1 182 ? 4.484 6.918 -27.520 1.00 74.44 182 GLY A CA 1
ATOM 1437 C C . GLY A 1 182 ? 5.427 6.849 -26.314 1.00 74.44 182 GLY A C 1
ATOM 1438 O O . GLY A 1 182 ? 6.235 7.762 -26.149 1.00 74.44 182 GLY A O 1
ATOM 1439 N N . TYR A 1 183 ? 5.385 5.778 -25.516 1.00 77.19 183 TYR A N 1
ATOM 1440 C CA . TYR A 1 183 ? 6.400 5.518 -24.492 1.00 77.19 183 TYR A CA 1
ATOM 1441 C C . TYR A 1 183 ? 7.639 4.846 -25.091 1.00 77.19 183 TYR A C 1
ATOM 1443 O O . TYR A 1 183 ? 7.540 3.964 -25.943 1.00 77.19 183 TYR A O 1
ATOM 1451 N N . ASP A 1 184 ? 8.814 5.268 -24.625 1.00 85.81 184 ASP A N 1
ATOM 1452 C CA . ASP A 1 184 ? 10.101 4.644 -24.929 1.00 85.81 184 ASP A CA 1
ATOM 1453 C C . ASP A 1 184 ? 10.431 3.634 -23.814 1.00 85.81 184 ASP A C 1
ATOM 1455 O O . ASP A 1 184 ? 10.708 4.060 -22.685 1.00 85.81 184 ASP A O 1
ATOM 1459 N N . PRO A 1 185 ? 10.418 2.316 -24.097 1.00 88.50 185 PRO A N 1
ATOM 1460 C CA . PRO A 1 185 ? 10.660 1.290 -23.085 1.00 88.50 185 PRO A CA 1
ATOM 1461 C C . PRO A 1 185 ? 12.003 1.444 -22.366 1.00 88.50 185 PRO A C 1
ATOM 1463 O O . PRO A 1 185 ? 12.097 1.158 -21.175 1.00 88.50 185 PRO A O 1
ATOM 1466 N N . ALA A 1 186 ? 13.041 1.920 -23.063 1.00 90.62 186 ALA A N 1
ATOM 1467 C CA . ALA A 1 186 ? 14.369 2.072 -22.477 1.00 90.62 186 ALA A CA 1
ATOM 1468 C C . ALA A 1 186 ? 14.412 3.241 -21.486 1.00 90.62 186 ALA A C 1
ATOM 1470 O O . ALA A 1 186 ? 15.002 3.122 -20.413 1.00 90.62 186 ALA A O 1
ATOM 1471 N N . LYS A 1 187 ? 13.749 4.358 -21.813 1.00 90.12 187 LYS A N 1
ATOM 1472 C CA . LYS A 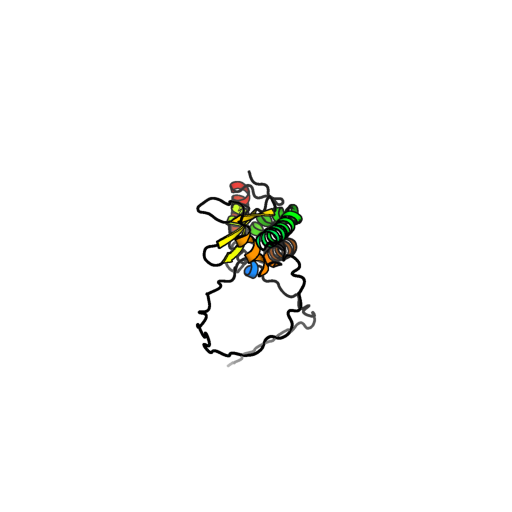1 187 ? 13.618 5.490 -20.882 1.00 90.12 187 LYS A CA 1
ATOM 1473 C C . LYS A 1 187 ? 12.789 5.120 -19.661 1.00 90.12 187 LYS A C 1
ATOM 1475 O O . LYS A 1 187 ? 13.139 5.530 -18.559 1.00 90.12 187 LYS A O 1
ATOM 1480 N N . GLN A 1 188 ? 11.726 4.343 -19.855 1.00 89.12 188 GLN A N 1
ATOM 1481 C CA . GLN A 1 188 ? 10.866 3.917 -18.759 1.00 89.12 188 GLN A CA 1
ATOM 1482 C C . GLN A 1 188 ? 11.600 2.969 -17.805 1.00 89.12 188 GLN A C 1
ATOM 1484 O O . GLN A 1 188 ? 11.522 3.151 -16.593 1.00 89.12 188 GLN A O 1
ATOM 1489 N N . GLU A 1 189 ? 12.387 2.022 -18.325 1.00 91.19 189 GLU A N 1
ATOM 1490 C CA . GLU A 1 189 ? 13.225 1.171 -17.474 1.00 91.19 189 GLU A CA 1
ATOM 1491 C C . GLU A 1 189 ? 14.290 1.972 -16.724 1.00 91.19 189 GLU A C 1
ATOM 1493 O O . GLU A 1 189 ? 14.473 1.773 -15.526 1.00 91.19 189 GLU A O 1
ATOM 1498 N N . ALA A 1 190 ? 14.955 2.917 -17.395 1.00 92.56 190 ALA A N 1
ATOM 1499 C CA . ALA A 1 190 ? 15.940 3.777 -16.746 1.00 92.56 190 ALA A CA 1
ATOM 1500 C C . ALA A 1 190 ? 15.322 4.601 -15.603 1.00 92.56 190 ALA A C 1
ATOM 1502 O O . ALA A 1 190 ? 15.927 4.727 -14.541 1.00 92.56 190 ALA A O 1
ATOM 1503 N N . TRP A 1 191 ? 14.105 5.121 -15.795 1.00 91.56 191 TRP A N 1
ATOM 1504 C CA . TRP A 1 191 ? 13.368 5.825 -14.746 1.00 91.56 191 TRP A CA 1
ATOM 1505 C C . TRP A 1 191 ? 12.988 4.904 -13.576 1.00 91.56 191 TRP A C 1
ATOM 1507 O O . TRP A 1 191 ? 13.212 5.276 -12.426 1.00 91.56 191 TRP A O 1
ATOM 1517 N N . ARG A 1 192 ? 12.482 3.689 -13.838 1.00 91.94 192 ARG A N 1
ATOM 1518 C CA . ARG A 1 192 ? 12.165 2.721 -12.769 1.00 91.94 192 ARG A CA 1
ATOM 1519 C C . ARG A 1 192 ? 13.401 2.365 -11.956 1.00 91.94 192 ARG A C 1
ATOM 1521 O O . ARG A 1 192 ? 13.347 2.334 -10.731 1.00 91.94 192 ARG A O 1
ATOM 1528 N N . GLU A 1 193 ? 14.527 2.152 -12.623 1.00 94.31 193 GLU A N 1
ATOM 1529 C CA . GLU A 1 193 ? 15.799 1.863 -11.967 1.00 94.31 193 GLU A CA 1
ATOM 1530 C C . GLU A 1 193 ? 16.281 3.020 -11.070 1.00 94.31 193 GLU A C 1
ATOM 1532 O O . GLU A 1 193 ? 16.815 2.779 -9.984 1.00 94.31 193 GLU A O 1
ATOM 1537 N N . GLU A 1 194 ? 16.059 4.271 -11.482 1.00 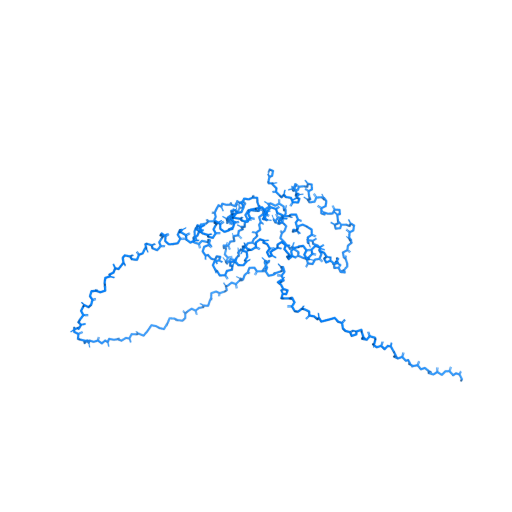93.94 194 GLU A N 1
ATOM 1538 C CA . GLU A 1 194 ? 16.319 5.459 -10.658 1.00 93.94 194 GLU A CA 1
ATOM 1539 C C . GLU A 1 194 ? 15.407 5.486 -9.418 1.00 93.94 194 GLU A C 1
ATOM 1541 O O . GLU A 1 194 ? 15.896 5.626 -8.297 1.00 93.94 194 GLU A O 1
ATOM 1546 N N . GLU A 1 195 ? 14.096 5.271 -9.585 1.00 93.19 195 GLU A N 1
ATOM 1547 C CA . GLU A 1 195 ? 13.129 5.259 -8.475 1.00 93.19 195 GLU A CA 1
ATOM 1548 C C . GLU A 1 195 ? 13.427 4.130 -7.473 1.00 93.19 195 GLU A C 1
ATOM 1550 O O . GLU A 1 195 ? 13.419 4.367 -6.261 1.00 93.19 195 GLU A O 1
ATOM 1555 N N . ARG A 1 196 ? 13.781 2.922 -7.947 1.00 94.06 196 ARG A N 1
ATOM 1556 C CA . ARG A 1 196 ? 14.216 1.801 -7.088 1.00 94.06 196 ARG A CA 1
ATOM 1557 C C . ARG A 1 196 ? 15.398 2.203 -6.212 1.00 94.06 196 ARG A C 1
ATOM 1559 O O . ARG A 1 196 ? 15.402 1.918 -5.014 1.00 94.06 196 ARG A O 1
ATOM 1566 N N . LYS A 1 197 ? 16.393 2.885 -6.787 1.00 93.88 197 LYS A N 1
ATOM 1567 C CA . LYS A 1 197 ? 17.585 3.349 -6.062 1.00 93.88 197 LYS A CA 1
ATOM 1568 C C . LYS A 1 197 ? 17.255 4.458 -5.075 1.00 93.88 197 LYS A C 1
ATOM 1570 O O . LYS A 1 197 ? 17.644 4.359 -3.912 1.00 93.88 197 LYS A O 1
ATOM 1575 N N . GLN A 1 198 ? 16.542 5.485 -5.530 1.00 93.81 198 GLN A N 1
ATOM 1576 C CA . GLN A 1 198 ? 16.230 6.677 -4.746 1.00 93.81 198 GLN A CA 1
ATOM 1577 C C . GLN A 1 198 ? 15.315 6.367 -3.557 1.00 93.81 198 GLN A C 1
ATOM 1579 O O . GLN A 1 198 ? 15.493 6.935 -2.480 1.00 93.81 198 GLN A O 1
ATOM 1584 N N . HIS A 1 199 ? 14.354 5.462 -3.743 1.00 92.38 199 HIS A N 1
ATOM 1585 C CA . HIS A 1 199 ? 13.332 5.140 -2.746 1.00 92.38 199 HIS A CA 1
ATOM 1586 C C . HIS A 1 199 ? 13.511 3.763 -2.099 1.00 92.38 199 HIS A C 1
ATOM 1588 O O . HIS A 1 199 ? 12.683 3.356 -1.286 1.00 92.38 199 HIS A O 1
ATOM 1594 N N . HIS A 1 200 ? 14.611 3.070 -2.409 1.00 92.75 200 HIS A N 1
ATOM 1595 C CA . HIS A 1 200 ? 14.942 1.743 -1.883 1.00 92.75 200 HIS A CA 1
ATOM 1596 C C . HIS A 1 200 ? 13.832 0.705 -2.111 1.00 92.75 200 HIS A C 1
ATOM 1598 O O . HIS A 1 200 ? 13.559 -0.127 -1.246 1.00 92.75 200 HIS A O 1
ATOM 1604 N N . VAL A 1 201 ? 13.189 0.762 -3.279 1.00 92.81 201 VAL A N 1
ATOM 1605 C CA . VAL A 1 201 ? 12.102 -0.153 -3.641 1.00 92.81 201 VAL A CA 1
ATOM 1606 C C . VAL A 1 201 ? 12.693 -1.494 -4.056 1.00 92.81 201 VAL A C 1
ATOM 1608 O O . VAL A 1 201 ? 13.492 -1.578 -4.988 1.00 92.81 201 VAL A O 1
ATOM 1611 N N . THR A 1 202 ? 12.284 -2.546 -3.359 1.00 94.50 202 THR A N 1
ATOM 1612 C CA . THR A 1 202 ? 12.652 -3.942 -3.614 1.00 94.50 202 THR A CA 1
ATOM 1613 C C . THR A 1 202 ? 11.389 -4.778 -3.754 1.00 94.50 202 THR A C 1
ATOM 1615 O O . THR A 1 202 ? 10.354 -4.386 -3.219 1.00 94.50 202 THR A O 1
ATOM 1618 N N . GLU A 1 203 ? 11.480 -5.945 -4.401 1.00 93.94 203 GLU A N 1
ATOM 1619 C CA . GLU A 1 203 ? 10.352 -6.881 -4.582 1.00 93.94 203 GLU A CA 1
ATOM 1620 C C . GLU A 1 203 ? 9.575 -7.151 -3.290 1.00 93.94 203 GLU A C 1
ATOM 1622 O O . GLU A 1 203 ? 8.352 -7.208 -3.297 1.00 93.94 203 GLU A O 1
ATOM 1627 N N . ILE A 1 204 ? 10.288 -7.253 -2.165 1.00 95.31 204 ILE A N 1
ATOM 1628 C CA . ILE A 1 204 ? 9.698 -7.226 -0.827 1.00 95.31 204 ILE A CA 1
ATOM 1629 C C . ILE A 1 204 ? 10.101 -5.917 -0.160 1.00 95.31 204 ILE A C 1
ATOM 1631 O O . ILE A 1 204 ? 11.244 -5.759 0.274 1.00 95.31 204 ILE A O 1
ATOM 1635 N N . TYR A 1 205 ? 9.169 -4.976 -0.086 1.00 93.50 205 TYR A N 1
ATOM 1636 C CA . TYR A 1 205 ? 9.379 -3.644 0.461 1.00 93.50 205 TYR A CA 1
ATOM 1637 C C . TYR A 1 205 ? 9.701 -3.668 1.959 1.00 93.50 205 TYR A C 1
ATOM 1639 O O . TYR A 1 205 ? 9.069 -4.374 2.752 1.00 93.50 205 TYR A O 1
ATOM 1647 N N . ARG A 1 206 ? 10.673 -2.836 2.344 1.00 91.94 206 ARG A N 1
ATOM 1648 C CA . ARG A 1 206 ? 10.989 -2.473 3.730 1.00 91.94 206 ARG A CA 1
ATOM 1649 C C . ARG A 1 206 ? 11.365 -1.001 3.773 1.00 91.94 206 ARG A C 1
ATOM 1651 O O . ARG A 1 206 ? 12.156 -0.551 2.942 1.00 91.94 206 ARG A O 1
ATOM 1658 N N . ARG A 1 207 ? 10.822 -0.259 4.733 1.00 88.44 207 ARG A N 1
ATOM 1659 C CA . ARG A 1 207 ? 11.133 1.163 4.889 1.00 88.44 207 ARG A CA 1
ATOM 1660 C C . ARG A 1 207 ? 12.558 1.301 5.435 1.00 88.44 207 ARG A C 1
ATOM 1662 O O . ARG A 1 207 ? 12.967 0.534 6.307 1.00 88.44 207 ARG A O 1
ATOM 1669 N N . ARG A 1 208 ? 13.322 2.251 4.894 1.00 80.25 208 ARG A N 1
ATOM 1670 C CA . ARG A 1 208 ? 14.650 2.624 5.405 1.00 80.25 208 ARG A CA 1
ATOM 1671 C C . ARG A 1 208 ? 14.587 3.824 6.335 1.00 80.25 208 ARG A C 1
ATOM 1673 O O . ARG A 1 208 ? 13.693 4.675 6.130 1.00 80.25 208 ARG A O 1
#

Secondary structure (DSSP, 8-state):
--------------------------HHHHT-----PPPP------------------------PPPHHHHHHHHHHHHHHHHHHTHHHHTTHHHHHHHHTTTT----THHHHHSEEEEEEETTEEEEEETTT--EEE-BTTB-PBPPHHHHGGGGG-GGGG-HHHHHHHHHHHHHSPPPTT--HHHHHHHHHHHHHHHT--SS----

Foldseek 3Di:
DDDDDDDDDDDPDDDDDDPPPPVDPALCVLVDADADDDDDDDDDDDDDDDDDDDDDPPPPVPPPDPPPVVVLVVVLVVLLVLLQVCLQLLQQFLVLLLLLDQAPDSDDNCCVQPVWRWLHDYPQWTWTQRSNRSFIFTDDPPDTHGDDSVSSVVCVVPSVSSPSVVSSVNSVVSSPHGHDPPDDPVVSVVVSVVSCVNRVRDSRDDHD

Sequence (208 aa):
MEDDHEKHGERRRIPGEARAASRRVDARQFSRAPTYAPREVADDSPRRDAKGAPGSAEVLSRRPMPSLDGQVKKLAGEIRDYARSQRELWRQVPWLALEADGRTGFGEGIVYRRGYLPVLTVGYTKLYVDCESGELVRWSENRMPPAEDADVLLLLKGMEELDASGLIDALEAEAAEPYFYGYDPAKQEAWREEERKQHHVTEIYRRR